Protein AF-A0A166BDX7-F1 (afdb_monomer_lite)

pLDDT: mean 78.48, std 16.08, range [31.64, 96.12]

Foldseek 3Di:
DDDDDPVPDDVVVVVVVLVVLLVVDLVSQVVVCVVPVVSCVVCLLVNQCAAAAAALVSLQVVQVVCVVDVNLVNLCSHQEYADAPNNDQPLRHCVLVLLSNLNHAHYEEALVVQVVSLVVLVPPPPPHPCQCRVVPHVVVVVVVVCVVVVNPVVPCVPPPPPPCPVSSSLCNYQEYEHNADDPDPVRCNLNNLNHAEYEYEQDLPDDPDDPRPNHNAYEHEYEPPDDPVSVLSQLLVQLVCVVVVDRYFYAYDDDPCVVVLQVVLVVVPAQHLRNLRVLVNVVSNVLCVVVVNPSVSSVVVVVVCVVVVNVSVCSSNVVPPPPPPPPD

Secondary structure (DSSP, 8-state):
-----GGGS-HHHHHHHHHHHHHH-HHHHHHHHHH-HHHHHHHHHHHHHEEEE-SHHHHHHHHHHHHTS-HHHHHTT--EEEE-TT---GGG-GGGGGGG-TT--EEEE-HHHHHHHHHHHHT-SSS-HHHHHSS--HHHHHHHHHHHTT-SS-STTTSS-------HHHHH--EEEESS---SS--GGGG-TT--EEEEE--S--------TT--EEEEEEETTS-HHHHHHHHHHHHHHHHTT--EEEEEE-STTHHHHHHHHHHTSS--HHHHHHHHHHHHHHHHHHTTT-HHHHHHHHHHHHHTT-HHHHHHH-TT-S------

Sequence (328 aa):
MDHACPSSLPIELVLYIFDIAADISRQSILSLCLIASWAYEIYLPRLLRVVDLTSDRQSRDFMARLSTERIEDRLSHVRTLWVDRSVQHAQHNPALQAHNMPRLRHLSAPYSLFTAMSLFRAVEPAVGLQVVLSGDVPELALCMRALWDGHALPRVTDTNNEYNLDMPVLNAITHIQLTCPAMGWRSPVFLCANLTHLAMPFVGVMGFNNPIRSLQMMVFVVPSYRSLPTHWDCRMRVVQARRLGRAIFSVTEVDERSKEQWLEAVSGRYPSIWERAKLQTELLEQLYEQCSGNWDAIQTLWQERSSKDDPTLSAISGRGLTPRLRRP

Structure (mmCIF, N/CA/C/O backbone):
data_AF-A0A166BDX7-F1
#
_entry.id   AF-A0A166BDX7-F1
#
loop_
_atom_site.group_PDB
_atom_site.id
_atom_site.type_symbol
_atom_site.label_atom_id
_atom_site.label_alt_id
_atom_site.label_comp_id
_atom_site.label_asym_id
_atom_site.label_entity_id
_atom_site.label_seq_id
_atom_site.pdbx_PDB_ins_code
_atom_site.Cartn_x
_atom_site.Cartn_y
_atom_site.Cartn_z
_atom_site.occupancy
_atom_site.B_iso_or_equiv
_atom_site.auth_seq_id
_atom_site.auth_comp_id
_atom_site.auth_asym_id
_atom_site.auth_atom_id
_atom_site.pdbx_PDB_model_num
ATOM 1 N N . MET A 1 1 ? -36.822 35.551 22.786 1.00 39.50 1 MET A N 1
ATOM 2 C CA . MET A 1 1 ? -35.955 34.949 21.755 1.00 39.50 1 MET A CA 1
ATOM 3 C C . MET A 1 1 ? -35.820 33.492 22.129 1.00 39.50 1 MET A C 1
ATOM 5 O O . MET A 1 1 ? -35.061 33.178 23.035 1.00 39.50 1 MET A O 1
ATOM 9 N N . ASP A 1 2 ? -36.647 32.643 21.529 1.00 44.78 2 ASP A N 1
ATOM 10 C CA . ASP A 1 2 ? -36.623 31.209 21.795 1.00 44.78 2 ASP A CA 1
ATOM 11 C C . ASP A 1 2 ? -35.347 30.626 21.192 1.00 44.78 2 ASP A C 1
ATOM 13 O O . ASP A 1 2 ? -35.128 30.676 19.980 1.00 44.78 2 ASP A O 1
ATOM 17 N N . HIS A 1 3 ? -34.459 30.132 22.051 1.00 44.56 3 HIS A N 1
ATOM 18 C CA . HIS A 1 3 ? -33.259 29.431 21.623 1.00 44.56 3 HIS A CA 1
ATOM 19 C C . HIS A 1 3 ? -33.686 28.101 21.001 1.00 44.56 3 HIS A C 1
ATOM 21 O O . HIS A 1 3 ? -34.066 27.171 2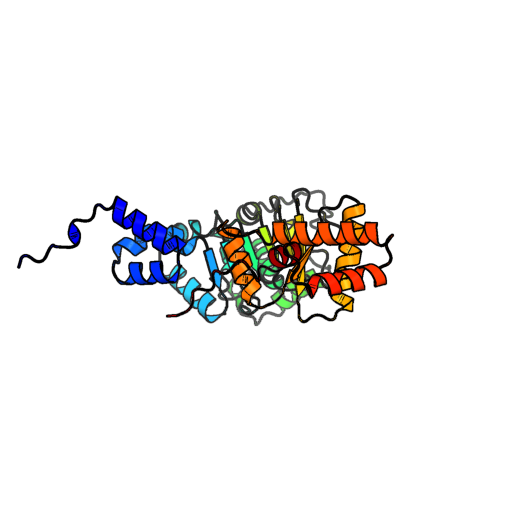1.711 1.00 44.56 3 HIS A O 1
ATOM 27 N N . ALA A 1 4 ? -33.653 28.022 19.668 1.00 49.69 4 ALA A N 1
ATOM 28 C CA . ALA A 1 4 ? -33.864 26.780 18.940 1.00 49.69 4 ALA A CA 1
ATOM 29 C C . ALA A 1 4 ? -32.900 25.719 19.487 1.00 49.69 4 ALA A C 1
ATOM 31 O O . ALA A 1 4 ? -31.681 25.869 19.394 1.00 49.69 4 ALA A O 1
ATOM 32 N N . CYS A 1 5 ? -33.446 24.673 20.111 1.00 56.81 5 CYS A N 1
ATOM 33 C CA . CYS A 1 5 ? -32.636 23.599 20.655 1.00 56.81 5 CYS A CA 1
ATOM 34 C C . CYS A 1 5 ? -32.044 22.810 19.469 1.00 56.81 5 CYS A C 1
ATOM 36 O O . CYS A 1 5 ? -32.807 22.261 18.665 1.00 56.81 5 CYS A O 1
ATOM 38 N N . PRO A 1 6 ? -30.707 22.730 19.325 1.00 56.41 6 PRO A N 1
ATOM 39 C CA . PRO A 1 6 ? -30.064 21.971 18.248 1.00 56.41 6 PRO A CA 1
ATOM 40 C C . PRO A 1 6 ? -30.317 20.451 18.332 1.00 56.41 6 PRO A C 1
ATOM 42 O O . PRO A 1 6 ? -29.874 19.708 17.464 1.00 56.41 6 PRO A O 1
ATOM 45 N N . SER A 1 7 ? -31.070 19.980 19.332 1.00 57.28 7 SER A N 1
ATOM 46 C CA . SER A 1 7 ? -31.529 18.594 19.490 1.00 57.28 7 SER A CA 1
ATOM 47 C C . SER A 1 7 ? -32.605 18.152 18.486 1.00 57.28 7 SER A C 1
ATOM 49 O O . SER A 1 7 ? -33.061 17.015 18.558 1.00 57.28 7 SER A O 1
ATOM 51 N N . SER A 1 8 ? -33.015 19.014 17.550 1.00 76.69 8 SER A N 1
ATOM 52 C CA . SER A 1 8 ? -34.040 18.697 16.543 1.00 76.69 8 SER A CA 1
ATOM 53 C C . SER A 1 8 ? -33.497 18.122 15.231 1.00 76.69 8 SER A C 1
ATOM 55 O O . SER A 1 8 ? -34.290 17.837 14.335 1.00 76.69 8 SER A O 1
ATOM 57 N N . LEU A 1 9 ? -32.177 17.934 15.085 1.00 83.31 9 LEU A N 1
ATOM 58 C CA . LEU A 1 9 ? -31.637 17.332 13.865 1.00 83.31 9 LEU A CA 1
ATOM 59 C C . LEU A 1 9 ? -31.946 15.819 13.835 1.00 83.31 9 LEU A C 1
ATOM 61 O O . LEU A 1 9 ? -31.545 15.115 14.764 1.00 83.31 9 LEU A O 1
ATOM 65 N N . PRO A 1 10 ? -32.604 15.294 12.781 1.00 89.56 10 PRO A N 1
ATOM 66 C CA . PRO A 1 10 ? -32.752 13.856 12.579 1.00 89.56 10 PRO A CA 1
ATOM 67 C C . PRO A 1 10 ? -31.396 13.149 12.615 1.00 89.56 10 PRO A C 1
ATOM 69 O O . PRO A 1 10 ? -30.412 13.656 12.062 1.00 89.56 10 PRO A O 1
ATOM 72 N N . ILE A 1 11 ? -31.339 11.976 13.252 1.00 84.75 11 ILE A N 1
ATOM 73 C CA . ILE A 1 11 ? -30.091 11.222 13.431 1.00 84.75 11 ILE A CA 1
ATOM 74 C C . ILE A 1 11 ? -29.426 10.922 12.084 1.00 84.75 11 ILE A C 1
ATOM 76 O O . ILE A 1 11 ? -28.209 11.001 11.973 1.00 84.75 11 ILE A O 1
ATOM 80 N N . GLU A 1 12 ? -30.209 10.693 11.034 1.00 89.31 12 GLU A N 1
ATOM 81 C CA . GLU A 1 12 ? -29.748 10.447 9.669 1.00 89.31 12 GLU A CA 1
ATOM 82 C C . GLU A 1 12 ? -28.944 11.628 9.113 1.00 89.31 12 GLU A C 1
ATOM 84 O O . GLU A 1 12 ? -27.906 11.422 8.486 1.00 89.31 12 GLU A O 1
ATOM 89 N N . LEU A 1 13 ? -29.375 12.867 9.383 1.00 89.94 13 LEU A N 1
ATOM 90 C CA . LEU A 1 13 ? -28.636 14.062 8.970 1.00 89.94 13 LEU A CA 1
ATOM 91 C C . LEU A 1 13 ? -27.346 14.220 9.769 1.00 89.94 13 LEU A C 1
ATOM 93 O O . LEU A 1 13 ? -26.330 14.617 9.202 1.00 89.94 13 LEU A O 1
ATOM 97 N N . VAL A 1 14 ? -27.354 13.879 11.061 1.00 85.31 14 VAL A N 1
ATOM 98 C CA . VAL A 1 14 ? -26.126 13.907 11.866 1.00 85.31 14 VAL A CA 1
ATOM 99 C C . VAL A 1 14 ? -25.128 12.872 11.349 1.00 85.31 14 VAL A C 1
ATOM 101 O O . VAL A 1 14 ? -23.952 13.192 11.180 1.00 85.31 14 VAL A O 1
ATOM 104 N N . LEU A 1 15 ? -25.594 11.663 11.019 1.00 85.06 15 LEU A N 1
ATOM 105 C CA . LEU A 1 15 ? -24.760 10.635 10.401 1.00 85.06 15 LEU A CA 1
ATOM 106 C C . LEU A 1 15 ? -24.226 11.087 9.040 1.00 85.06 15 LEU A C 1
ATOM 108 O O . LEU A 1 15 ? -23.050 10.903 8.760 1.00 85.06 15 LEU A O 1
ATOM 112 N N . TYR A 1 16 ? -25.039 11.750 8.222 1.00 89.12 16 TYR A N 1
ATOM 113 C CA . TYR A 1 16 ? -24.589 12.282 6.938 1.00 89.12 16 TYR A CA 1
ATOM 114 C C . TYR A 1 16 ? -23.522 13.381 7.087 1.00 89.12 16 TYR A C 1
ATOM 116 O O . TYR A 1 16 ? -22.504 13.356 6.397 1.00 89.12 16 TYR A O 1
ATOM 124 N N . ILE A 1 17 ? -23.705 14.323 8.021 1.00 86.44 17 ILE A N 1
ATOM 125 C CA . ILE A 1 17 ? -22.708 15.366 8.323 1.00 86.44 17 ILE A CA 1
ATOM 126 C C . ILE A 1 17 ? -21.405 14.732 8.806 1.00 86.44 17 ILE A C 1
ATOM 128 O O . ILE A 1 17 ? -20.321 15.164 8.416 1.00 86.44 17 ILE A O 1
ATOM 132 N N . PHE A 1 18 ? -21.497 13.710 9.651 1.00 84.00 18 PHE A N 1
ATOM 133 C CA . PHE A 1 18 ? -20.332 13.001 10.159 1.00 84.00 18 PHE A CA 1
ATOM 134 C C . PHE A 1 18 ? -19.651 12.154 9.085 1.00 84.00 18 PHE A C 1
ATOM 136 O O . PHE A 1 18 ? -18.427 12.084 9.087 1.00 84.00 18 PHE A O 1
ATOM 143 N N . ASP A 1 19 ? -20.392 11.588 8.135 1.00 83.94 19 ASP A N 1
ATOM 144 C CA . ASP A 1 19 ? -19.838 10.909 6.963 1.00 83.94 19 ASP A CA 1
ATOM 145 C C . ASP A 1 19 ? -19.060 11.881 6.082 1.00 83.94 19 ASP A C 1
ATOM 147 O O . ASP A 1 19 ? -17.904 11.618 5.760 1.00 83.94 19 ASP A O 1
ATOM 151 N N . ILE A 1 20 ? -19.630 13.056 5.809 1.00 86.69 20 ILE A N 1
ATOM 152 C CA . ILE A 1 20 ? -18.923 14.134 5.114 1.00 86.69 20 ILE A CA 1
ATOM 153 C C . ILE A 1 20 ? -17.687 14.570 5.908 1.00 86.69 20 ILE A C 1
ATOM 155 O O . ILE A 1 20 ? -16.613 14.730 5.336 1.00 86.69 20 ILE A O 1
ATOM 159 N N . ALA A 1 21 ? -17.800 14.760 7.224 1.00 86.31 21 ALA A N 1
ATOM 160 C CA . ALA A 1 21 ? -16.670 15.155 8.062 1.00 86.31 21 ALA A CA 1
ATOM 161 C C . ALA A 1 21 ? -15.571 14.087 8.060 1.00 86.31 21 ALA A C 1
ATOM 163 O O . ALA A 1 21 ? -14.389 14.425 7.997 1.00 86.31 21 ALA A O 1
ATOM 164 N N . ALA A 1 22 ? -15.964 12.812 8.083 1.00 81.06 22 ALA A N 1
ATOM 165 C CA . ALA A 1 22 ? -15.072 11.669 8.007 1.00 81.06 22 ALA A CA 1
ATOM 166 C C . ALA A 1 22 ? -14.333 11.586 6.693 1.00 81.06 22 ALA A C 1
ATOM 168 O O . ALA A 1 22 ? -13.136 11.293 6.659 1.00 81.06 22 ALA A O 1
ATOM 169 N N . ASP A 1 23 ? -15.053 11.912 5.637 1.00 80.00 23 ASP A N 1
ATOM 170 C CA . ASP A 1 23 ? -14.496 12.058 4.329 1.00 80.00 23 ASP A CA 1
ATOM 171 C C . ASP A 1 23 ? -13.537 13.255 4.270 1.00 80.00 23 ASP A C 1
ATOM 173 O O . ASP A 1 23 ? -12.440 13.131 3.733 1.00 80.00 23 ASP A O 1
ATOM 177 N N . ILE A 1 24 ? -13.873 14.413 4.819 1.00 82.81 24 ILE A N 1
ATOM 178 C CA . ILE A 1 24 ? -13.014 15.596 4.700 1.00 82.81 24 ILE A CA 1
ATOM 179 C C . ILE A 1 24 ? -11.717 15.428 5.499 1.00 82.81 24 ILE A C 1
ATOM 181 O O . ILE A 1 24 ? -10.636 15.702 4.977 1.00 82.81 24 ILE A O 1
ATOM 185 N N . SER A 1 25 ? -11.808 15.017 6.767 1.00 83.06 25 SER A N 1
ATOM 186 C CA . SER A 1 25 ? -10.647 14.903 7.646 1.00 83.06 25 SER A CA 1
ATOM 187 C C . SER A 1 25 ? -10.910 14.004 8.848 1.00 83.06 25 SER A C 1
ATOM 189 O O . SER A 1 25 ? -11.872 14.182 9.598 1.00 83.06 25 SER A O 1
ATOM 191 N N . ARG A 1 26 ? -9.952 13.118 9.140 1.00 82.94 26 ARG A N 1
ATOM 192 C CA . ARG A 1 26 ? -9.939 12.324 10.378 1.00 82.94 26 ARG A CA 1
ATOM 193 C C . ARG A 1 26 ? -10.023 13.209 11.625 1.00 82.94 26 ARG A C 1
ATOM 195 O O . ARG A 1 26 ? -10.673 12.831 12.596 1.00 82.94 26 ARG A O 1
ATOM 202 N N . GLN A 1 27 ? -9.402 14.390 11.590 1.00 86.31 27 GLN A N 1
ATOM 203 C CA . GLN A 1 27 ? -9.417 15.328 12.711 1.00 86.31 27 GLN A CA 1
ATOM 204 C C . GLN A 1 27 ? -10.827 15.851 12.994 1.00 86.31 27 GLN A C 1
ATOM 206 O O . GLN A 1 27 ? -11.198 15.978 14.157 1.00 86.31 27 GLN A O 1
ATOM 211 N N . SER A 1 28 ? -11.626 16.102 11.953 1.00 88.00 28 SER A N 1
ATOM 212 C CA . SER A 1 28 ? -13.005 16.564 12.108 1.00 88.00 28 SER A CA 1
ATOM 213 C C . SER A 1 28 ? -13.858 15.524 12.832 1.00 88.00 28 SER A C 1
ATOM 215 O O . SER A 1 28 ? -14.553 15.884 13.777 1.00 88.00 28 SER A O 1
ATOM 217 N N . ILE A 1 29 ? -13.744 14.235 12.483 1.00 86.69 29 ILE A N 1
ATOM 218 C CA . ILE A 1 29 ? -14.436 13.164 13.227 1.00 86.69 29 ILE A CA 1
ATOM 219 C C . ILE A 1 29 ? -13.983 13.136 14.682 1.00 86.69 29 ILE A C 1
ATOM 221 O O . ILE A 1 29 ? -14.811 13.060 15.580 1.00 86.69 29 ILE A O 1
ATOM 225 N N . LEU A 1 30 ? -12.671 13.191 14.930 1.00 86.81 30 LEU A N 1
ATOM 226 C CA . LEU A 1 30 ? -12.143 13.132 16.292 1.00 86.81 30 LEU A CA 1
ATOM 227 C C . LEU A 1 30 ? -12.680 14.290 17.137 1.00 86.81 30 LEU A C 1
ATOM 229 O O . LEU A 1 30 ? -13.132 14.063 18.256 1.00 86.81 30 LEU A O 1
ATOM 233 N N . SER A 1 31 ? -12.702 15.506 16.589 1.00 89.56 31 SER A N 1
ATOM 234 C CA . SER A 1 31 ? -13.318 16.665 17.238 1.00 89.56 31 SER A CA 1
ATOM 235 C C . SER A 1 31 ? -14.802 16.443 17.533 1.00 89.56 31 SER A C 1
ATOM 237 O O . SER A 1 31 ? -15.261 16.794 18.615 1.00 89.56 31 SER A O 1
ATOM 239 N N . LEU A 1 32 ? -15.546 15.814 16.623 1.00 86.62 32 LEU A N 1
ATOM 240 C CA . LEU A 1 32 ? -16.959 15.497 16.831 1.00 86.62 32 LEU A CA 1
ATOM 241 C C . LEU A 1 32 ? -17.170 14.436 17.923 1.00 86.62 32 LEU A C 1
ATOM 243 O O . LEU A 1 32 ? -18.034 14.611 18.780 1.00 86.62 32 LEU A O 1
ATOM 247 N N . CYS A 1 33 ? -16.340 13.391 17.965 1.00 87.56 33 CYS A N 1
ATOM 248 C CA . CYS A 1 33 ? -16.370 12.379 19.024 1.00 87.56 33 CYS A CA 1
ATOM 249 C C . CYS A 1 33 ? -16.023 12.950 20.409 1.00 87.56 33 CYS A C 1
ATOM 251 O O . CYS A 1 33 ? -16.468 12.406 21.415 1.00 87.56 33 CYS A O 1
ATOM 253 N N . LEU A 1 34 ? -15.244 14.037 20.475 1.00 87.50 34 LEU A N 1
ATOM 254 C CA . LEU A 1 34 ? -14.956 14.739 21.731 1.00 87.50 34 LEU A CA 1
ATOM 255 C C . LEU A 1 34 ? -16.146 15.570 22.231 1.00 87.50 34 LEU A C 1
ATOM 257 O O . LEU A 1 34 ? -16.280 15.766 23.435 1.00 87.50 34 LEU A O 1
ATOM 261 N N . ILE A 1 35 ? -16.999 16.058 21.326 1.00 87.19 35 ILE A N 1
ATOM 262 C CA . ILE A 1 35 ? -18.186 16.856 21.670 1.00 87.19 35 ILE A CA 1
ATOM 263 C C . ILE A 1 35 ? -19.357 15.947 22.067 1.00 87.19 35 ILE A C 1
ATOM 265 O O . ILE A 1 35 ? -20.134 16.287 22.957 1.00 87.19 35 ILE A O 1
ATOM 269 N N . ALA A 1 36 ? -19.481 14.786 21.422 1.00 86.19 36 ALA A N 1
ATOM 270 C CA . ALA A 1 36 ? -20.590 13.861 21.610 1.00 86.19 36 ALA A CA 1
ATOM 271 C C . ALA A 1 36 ? -20.085 12.428 21.831 1.00 86.19 36 ALA A C 1
ATOM 273 O O . ALA A 1 36 ? -19.705 11.740 20.886 1.00 86.19 36 ALA A O 1
ATOM 274 N N . SER A 1 37 ? -20.145 11.939 23.073 1.00 84.94 37 SER A N 1
ATOM 275 C CA . SER A 1 37 ? -19.703 10.577 23.417 1.00 84.94 37 SER A CA 1
ATOM 276 C C . SER A 1 37 ? -20.480 9.485 22.675 1.00 84.94 37 SER A C 1
ATOM 278 O O . SER A 1 37 ? -19.899 8.479 22.287 1.00 84.94 37 SER A O 1
ATOM 280 N N . TRP A 1 38 ? -21.769 9.691 22.390 1.00 87.50 38 TRP A N 1
ATOM 281 C CA . TRP A 1 38 ? -22.560 8.750 21.588 1.00 87.50 38 TRP A CA 1
ATOM 282 C C . TRP A 1 38 ? -22.062 8.647 20.136 1.00 87.50 38 TRP A C 1
ATOM 284 O O . TRP A 1 38 ? -22.172 7.590 19.517 1.00 87.50 38 TRP A O 1
ATOM 294 N N . ALA A 1 39 ? -21.478 9.722 19.592 1.00 87.50 39 ALA A N 1
ATOM 295 C CA . ALA A 1 39 ? -20.915 9.717 18.245 1.00 87.50 39 ALA A CA 1
ATOM 296 C C . ALA A 1 39 ? -19.668 8.832 18.173 1.00 87.50 39 ALA A C 1
ATOM 298 O O . ALA A 1 39 ? -19.390 8.243 17.133 1.00 87.50 39 ALA A O 1
ATOM 299 N N . TYR A 1 40 ? -18.928 8.705 19.278 1.00 87.06 40 TYR A N 1
ATOM 300 C CA . TYR A 1 40 ? -17.768 7.825 19.344 1.00 87.06 40 TYR A CA 1
ATOM 301 C C . TYR A 1 40 ? -18.142 6.376 19.022 1.00 87.06 40 TYR A C 1
ATOM 303 O O . TYR A 1 40 ? -17.536 5.800 18.128 1.00 87.06 40 TYR A O 1
ATOM 311 N N . GLU A 1 41 ? -19.175 5.820 19.657 1.00 86.44 41 GLU A N 1
ATOM 312 C CA . GLU A 1 41 ? -19.587 4.423 19.442 1.00 86.44 41 GLU A CA 1
ATOM 313 C C . GLU A 1 41 ? -19.993 4.145 17.988 1.00 86.44 41 GLU A C 1
ATOM 315 O O . GLU A 1 41 ? -19.624 3.126 17.406 1.00 86.44 41 GLU A O 1
ATOM 320 N N . ILE A 1 42 ? -20.692 5.090 17.358 1.00 86.25 42 ILE A N 1
ATOM 321 C CA . ILE A 1 42 ? -21.141 4.943 15.969 1.00 86.25 42 ILE A CA 1
ATOM 322 C C . ILE A 1 42 ? -19.963 5.011 14.986 1.00 86.25 42 ILE A C 1
ATOM 324 O O . ILE A 1 42 ? -19.938 4.287 13.988 1.00 86.25 42 ILE A O 1
ATOM 328 N N . TYR A 1 43 ? -18.978 5.873 15.253 1.00 86.88 43 TYR A N 1
ATOM 329 C CA . TYR A 1 43 ? -17.863 6.126 14.334 1.00 86.88 43 TYR A CA 1
ATOM 330 C C . TYR A 1 43 ? -16.609 5.335 14.653 1.00 86.88 43 TYR A C 1
ATOM 332 O O . TYR A 1 43 ? -15.713 5.272 13.809 1.00 86.88 43 TYR A O 1
ATOM 340 N N . LEU A 1 44 ? -16.546 4.675 15.805 1.00 88.00 44 LEU A N 1
ATOM 341 C CA . LEU A 1 44 ? -15.423 3.839 16.192 1.00 88.00 44 LEU A CA 1
ATOM 342 C C . LEU A 1 44 ? -15.047 2.820 15.101 1.00 88.00 44 LEU A C 1
ATOM 344 O O . LEU A 1 44 ? -13.863 2.762 14.756 1.00 88.00 44 LEU A O 1
ATOM 348 N N . PRO A 1 45 ? -15.993 2.103 14.452 1.00 89.50 45 PRO A N 1
ATOM 349 C CA . PRO A 1 45 ? -15.655 1.200 13.354 1.00 89.50 45 PRO A CA 1
ATOM 350 C C . PRO A 1 45 ? -14.965 1.897 12.175 1.00 89.50 45 PRO A C 1
ATOM 352 O O . PRO A 1 45 ? -14.078 1.327 11.540 1.00 89.50 45 PRO A O 1
ATOM 355 N N . ARG A 1 46 ? -15.350 3.143 11.872 1.00 86.62 46 ARG A N 1
ATOM 356 C CA . ARG A 1 46 ? -14.753 3.940 10.790 1.00 86.62 46 ARG A CA 1
ATOM 357 C C . ARG A 1 46 ? -13.391 4.502 11.195 1.00 86.62 46 ARG A C 1
ATOM 359 O O . ARG A 1 46 ? -12.457 4.442 10.401 1.00 86.62 46 ARG A O 1
ATOM 366 N N . LEU A 1 47 ? -13.255 4.977 12.432 1.00 87.25 47 LEU A N 1
ATOM 367 C CA . LEU A 1 47 ? -11.999 5.475 12.997 1.00 87.25 47 LEU A CA 1
ATOM 368 C C . LEU A 1 47 ? -10.933 4.377 13.097 1.00 87.25 47 LEU A C 1
ATOM 370 O O . LEU A 1 47 ? -9.753 4.653 12.881 1.00 87.25 47 LEU A O 1
ATOM 374 N N . LEU A 1 48 ? -11.343 3.143 13.402 1.00 91.44 48 LEU A N 1
ATOM 375 C CA . LEU A 1 48 ? -10.459 1.979 13.473 1.00 91.44 48 LEU A CA 1
ATOM 376 C C . LEU A 1 48 ? -10.239 1.298 12.123 1.00 91.44 48 LEU A C 1
ATOM 378 O O . LEU A 1 48 ? -9.320 0.494 12.013 1.00 91.44 48 LEU A O 1
ATOM 382 N N . ARG A 1 49 ? -11.009 1.633 11.078 1.00 91.38 49 ARG A N 1
ATOM 383 C CA . ARG A 1 49 ? -10.834 1.052 9.735 1.00 91.38 49 ARG A CA 1
ATOM 384 C C . ARG A 1 49 ? -9.387 1.156 9.254 1.00 91.38 49 ARG A C 1
ATOM 386 O O . ARG A 1 49 ? -8.879 0.206 8.658 1.00 91.38 49 ARG A O 1
ATOM 393 N N . VAL A 1 50 ? -8.755 2.300 9.515 1.00 91.19 50 VAL A N 1
ATOM 394 C CA . VAL A 1 50 ? -7.361 2.591 9.180 1.00 91.19 50 VAL A CA 1
ATOM 395 C C . VAL A 1 50 ? -6.618 2.971 10.458 1.00 91.19 50 VAL A C 1
ATOM 397 O O . VAL A 1 50 ? -6.815 4.058 11.011 1.00 91.19 50 VAL A O 1
ATOM 400 N N . VAL A 1 51 ? -5.755 2.077 10.927 1.00 92.88 51 VAL A N 1
ATOM 401 C CA . VAL A 1 51 ? -4.866 2.312 12.067 1.00 92.88 51 VAL A CA 1
ATOM 402 C C . VAL A 1 51 ? -3.474 2.600 11.542 1.00 92.88 51 VAL A C 1
ATOM 404 O O . VAL A 1 51 ? -2.966 1.891 10.679 1.00 92.88 51 VAL A O 1
ATOM 407 N N . ASP A 1 52 ? -2.874 3.654 12.068 1.00 92.19 52 ASP A N 1
ATOM 408 C CA . ASP A 1 52 ? -1.599 4.162 11.606 1.00 92.19 52 ASP A CA 1
ATOM 409 C C . ASP A 1 52 ? -0.730 4.548 12.800 1.00 92.19 52 ASP A C 1
ATOM 411 O O . ASP A 1 52 ? -1.138 5.336 13.655 1.00 92.19 52 ASP A O 1
ATOM 415 N N . LEU A 1 53 ? 0.441 3.921 12.874 1.00 92.88 53 LEU A N 1
ATOM 416 C CA . LEU A 1 53 ? 1.317 3.928 14.031 1.00 92.88 53 LEU A CA 1
ATOM 417 C C . LEU A 1 53 ? 2.717 4.298 13.569 1.00 92.88 53 LEU A C 1
ATOM 419 O O . LEU A 1 53 ? 3.445 3.484 13.001 1.00 92.88 53 LEU A O 1
ATOM 423 N N . THR A 1 54 ? 3.089 5.548 13.824 1.00 90.38 54 THR A N 1
ATOM 424 C CA . THR A 1 54 ? 4.362 6.137 13.396 1.00 90.38 54 THR A CA 1
ATOM 425 C C . THR A 1 54 ? 5.389 6.255 14.505 1.00 90.38 54 THR A C 1
ATOM 427 O O . THR A 1 54 ? 6.424 6.892 14.322 1.00 90.38 54 THR A O 1
ATOM 430 N N . SER A 1 55 ? 5.088 5.741 15.694 1.00 91.00 55 SER A N 1
ATOM 431 C CA . SER A 1 55 ? 6.004 5.780 16.829 1.00 91.00 55 SER A CA 1
ATOM 432 C C . SER A 1 55 ? 5.686 4.676 17.825 1.00 91.00 55 SER A C 1
ATOM 434 O O . SER A 1 55 ? 4.526 4.284 17.984 1.00 91.00 55 SER A O 1
ATOM 436 N N . ASP A 1 56 ? 6.699 4.245 18.576 1.00 88.69 56 ASP A N 1
ATOM 437 C CA . ASP A 1 56 ? 6.514 3.302 19.682 1.00 88.69 56 ASP A CA 1
ATOM 438 C C . ASP A 1 56 ? 5.544 3.839 20.744 1.00 88.69 56 ASP A C 1
ATOM 440 O O . ASP A 1 56 ? 4.831 3.071 21.385 1.00 88.69 56 ASP A O 1
ATOM 444 N N . ARG A 1 57 ? 5.471 5.166 20.932 1.00 91.50 57 ARG A N 1
ATOM 445 C CA . ARG A 1 57 ? 4.489 5.783 21.836 1.00 91.50 57 ARG A CA 1
ATOM 446 C C . ARG A 1 57 ? 3.059 5.551 21.352 1.00 91.50 57 ARG A C 1
ATOM 448 O O . ARG A 1 57 ? 2.254 5.056 22.126 1.00 91.50 57 ARG A O 1
ATOM 455 N N . GLN A 1 58 ? 2.755 5.858 20.091 1.00 91.44 58 GLN A N 1
ATOM 456 C CA . GLN A 1 58 ? 1.421 5.604 19.531 1.00 91.44 58 GLN A CA 1
ATOM 457 C C . GLN A 1 58 ? 1.075 4.116 19.555 1.00 91.44 58 GLN A C 1
ATOM 459 O O . GLN A 1 58 ? -0.049 3.760 19.888 1.00 91.44 58 GLN A O 1
ATOM 464 N N . SER A 1 59 ? 2.049 3.257 19.246 1.00 90.50 59 SER A N 1
ATOM 465 C CA . SER A 1 59 ? 1.899 1.805 19.319 1.00 90.50 59 SER A CA 1
ATOM 466 C C . SER A 1 59 ? 1.528 1.351 20.734 1.00 90.50 59 SER A C 1
ATOM 468 O O . SER A 1 59 ? 0.551 0.627 20.915 1.00 90.50 59 SER A O 1
ATOM 470 N N . ARG A 1 60 ? 2.244 1.845 21.755 1.00 89.50 60 ARG A N 1
ATOM 471 C CA . ARG A 1 60 ? 1.941 1.594 23.172 1.00 89.50 60 ARG A CA 1
ATOM 472 C C . ARG A 1 60 ? 0.578 2.117 23.588 1.00 89.50 60 ARG A C 1
ATOM 474 O O . ARG A 1 60 ? -0.176 1.370 24.195 1.00 89.50 60 ARG A O 1
ATOM 481 N N . ASP A 1 61 ? 0.258 3.363 23.257 1.00 90.12 61 ASP A N 1
ATOM 482 C CA . ASP A 1 61 ? -1.012 3.987 23.634 1.00 90.12 61 ASP A CA 1
ATOM 483 C C . ASP A 1 61 ? -2.194 3.257 22.978 1.00 90.12 61 ASP A C 1
ATOM 485 O O . ASP A 1 61 ? -3.219 3.026 23.618 1.00 90.12 61 ASP A O 1
ATOM 489 N N . PHE A 1 62 ? -2.039 2.843 21.717 1.00 89.94 62 PHE A N 1
ATOM 490 C CA . PHE A 1 62 ? -3.012 2.018 21.007 1.00 89.94 62 PHE A CA 1
ATOM 491 C C . PHE A 1 62 ? -3.190 0.664 21.699 1.00 89.94 62 PHE A C 1
ATOM 493 O O . PHE A 1 62 ? -4.312 0.294 22.034 1.00 89.94 62 PHE A O 1
ATOM 500 N N . MET A 1 63 ? -2.092 -0.034 21.996 1.00 87.50 63 MET A N 1
ATOM 501 C CA . MET A 1 63 ? -2.129 -1.323 22.688 1.00 87.50 63 MET A CA 1
ATOM 502 C C . MET A 1 63 ? -2.718 -1.230 24.099 1.00 87.50 63 MET A C 1
ATOM 504 O O . MET A 1 63 ? -3.531 -2.070 24.469 1.00 87.50 63 MET A O 1
ATOM 508 N N . ALA A 1 64 ? -2.370 -0.202 24.872 1.00 87.44 64 ALA A N 1
ATOM 509 C CA . ALA A 1 64 ? -2.905 0.010 26.213 1.00 87.44 64 ALA A CA 1
ATOM 510 C C . ALA A 1 64 ? -4.426 0.223 26.189 1.00 87.44 64 ALA A C 1
ATOM 512 O O . ALA A 1 64 ? -5.135 -0.363 27.001 1.00 87.44 64 ALA A O 1
ATOM 513 N N . ARG A 1 65 ? -4.928 1.007 25.223 1.00 84.25 65 ARG A N 1
ATOM 514 C CA . ARG A 1 65 ? -6.370 1.242 25.033 1.00 84.25 65 ARG A CA 1
ATOM 515 C C . ARG A 1 65 ? -7.126 -0.002 24.590 1.00 84.25 65 ARG A C 1
ATOM 517 O O . ARG A 1 65 ? -8.299 -0.147 24.916 1.00 84.25 65 ARG A O 1
ATOM 524 N N . LEU A 1 66 ? -6.475 -0.882 23.834 1.00 82.25 66 LEU A N 1
ATOM 525 C CA . LEU A 1 66 ? -7.055 -2.181 23.522 1.00 82.25 66 LEU A CA 1
ATOM 526 C C . LEU A 1 66 ? -7.171 -3.005 24.805 1.00 82.25 66 LEU A C 1
ATOM 528 O O . LEU A 1 66 ? -8.271 -3.427 25.137 1.00 82.25 66 LEU A O 1
ATOM 532 N N . SER A 1 67 ? -6.091 -3.140 25.578 1.00 77.44 67 SER A N 1
ATOM 533 C CA . SER A 1 67 ? -6.052 -3.964 26.796 1.00 77.44 67 SER A CA 1
ATOM 534 C C . SER A 1 67 ? -7.080 -3.601 27.873 1.00 77.44 67 SER A C 1
ATOM 536 O O . SER A 1 67 ? -7.399 -4.442 28.708 1.00 77.44 67 SER A O 1
ATOM 538 N N . THR A 1 68 ? -7.588 -2.367 27.895 1.00 77.88 68 THR A N 1
ATOM 539 C CA . THR A 1 68 ? -8.557 -1.909 28.902 1.00 77.88 68 THR A CA 1
ATOM 540 C C . THR A 1 68 ? -10.013 -2.252 28.586 1.00 77.88 68 THR A C 1
ATOM 542 O O . THR A 1 68 ? -10.865 -2.096 29.457 1.00 77.88 68 THR A O 1
ATOM 545 N N . GLU A 1 69 ? -10.334 -2.683 27.364 1.00 70.62 69 GLU A N 1
ATOM 546 C CA . GLU A 1 69 ? -11.719 -2.784 26.881 1.00 70.62 69 GLU A CA 1
ATOM 547 C C . GLU A 1 69 ? -12.013 -4.148 26.230 1.00 70.62 69 GLU A C 1
ATOM 549 O O . GLU A 1 69 ? -11.140 -5.005 26.157 1.00 70.62 69 GLU A O 1
ATOM 554 N N . ARG A 1 70 ? -13.249 -4.398 25.765 1.00 78.25 70 ARG A N 1
ATOM 555 C CA . ARG A 1 70 ? -13.578 -5.607 24.979 1.00 78.25 70 ARG A CA 1
ATOM 556 C C . ARG A 1 70 ? -12.830 -5.570 23.635 1.00 78.25 70 ARG A C 1
ATOM 558 O O . ARG A 1 70 ? -13.337 -5.051 22.642 1.00 78.25 70 ARG A O 1
ATOM 565 N N . ILE A 1 71 ? -11.593 -6.075 23.641 1.00 69.44 71 ILE A N 1
ATOM 566 C CA . ILE A 1 71 ? -10.603 -6.003 22.550 1.00 69.44 71 ILE A CA 1
ATOM 567 C C . ILE A 1 71 ? -11.159 -6.539 21.229 1.00 69.44 71 ILE A C 1
ATOM 569 O O . ILE A 1 71 ? -10.968 -5.92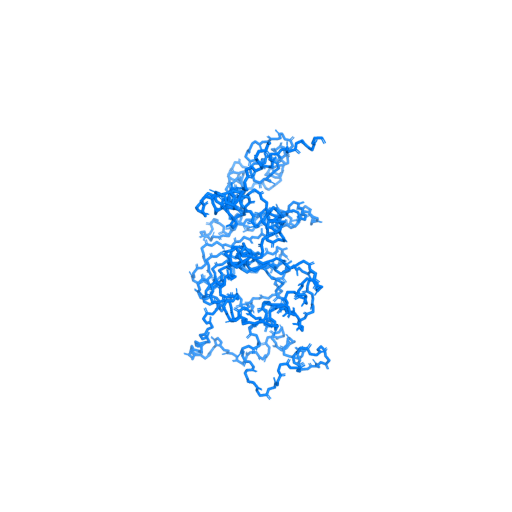1 20.179 1.00 69.44 71 ILE A O 1
ATOM 573 N N . GLU A 1 72 ? -11.817 -7.697 21.291 1.00 77.06 72 GLU A N 1
ATOM 574 C CA . GLU A 1 72 ? -12.176 -8.501 20.119 1.00 77.06 72 GLU A CA 1
ATOM 575 C C . GLU A 1 72 ? -13.131 -7.752 19.184 1.00 77.06 72 GLU A C 1
ATOM 577 O O . GLU A 1 72 ? -12.900 -7.689 17.972 1.00 77.06 72 GLU A O 1
ATOM 582 N N . ASP A 1 73 ? -14.133 -7.078 19.752 1.00 84.56 73 ASP A N 1
ATOM 583 C CA . ASP A 1 73 ? -15.122 -6.326 18.980 1.00 84.56 73 ASP A CA 1
ATOM 584 C C . ASP A 1 73 ? -14.462 -5.170 18.217 1.00 84.56 73 ASP A C 1
ATOM 586 O O . ASP A 1 73 ? -14.731 -4.953 17.033 1.00 84.56 73 ASP A O 1
ATOM 590 N N . ARG A 1 74 ? -13.523 -4.466 18.858 1.00 87.12 74 ARG A N 1
ATOM 591 C CA . ARG A 1 74 ? -12.873 -3.279 18.283 1.00 87.12 74 ARG A CA 1
ATOM 592 C C . ARG A 1 74 ? -11.850 -3.624 17.216 1.00 87.12 74 ARG A C 1
ATOM 594 O O . ARG A 1 74 ? -11.815 -2.976 16.167 1.00 87.12 74 ARG A O 1
ATOM 601 N N . LEU A 1 75 ? -11.030 -4.646 17.453 1.00 90.19 75 LEU A N 1
ATOM 602 C CA . LEU A 1 75 ? -10.023 -5.079 16.484 1.00 90.19 75 LEU A CA 1
ATOM 603 C C . LEU A 1 75 ? -10.644 -5.662 15.214 1.00 90.19 75 LEU A C 1
ATOM 605 O O . LEU A 1 75 ? -10.062 -5.537 14.135 1.00 90.19 75 LEU A O 1
ATOM 609 N N . SER A 1 76 ? -11.870 -6.185 15.303 1.00 91.50 76 SER A N 1
ATOM 610 C CA . SER A 1 76 ? -12.641 -6.625 14.137 1.00 91.50 76 SER A CA 1
ATOM 611 C C . SER A 1 76 ? -12.896 -5.510 13.109 1.00 91.50 76 SER A C 1
ATOM 613 O O . SER A 1 76 ? -13.175 -5.793 11.940 1.00 91.50 76 SER A O 1
ATOM 615 N N . HIS A 1 77 ? -12.801 -4.239 13.511 1.00 92.19 77 HIS A N 1
ATOM 616 C CA . HIS A 1 77 ? -12.995 -3.095 12.623 1.00 92.19 77 HIS A CA 1
ATOM 617 C C . HIS A 1 77 ? -11.738 -2.703 11.843 1.00 92.19 77 HIS A C 1
ATOM 619 O O . HIS A 1 77 ? -11.859 -2.028 10.817 1.00 92.19 77 HIS A O 1
ATOM 625 N N . VAL A 1 78 ? -10.553 -3.152 12.270 1.00 94.00 78 VAL A N 1
ATOM 626 C CA . VAL A 1 78 ? -9.287 -2.818 11.610 1.00 94.00 78 VAL A CA 1
ATOM 627 C C . VAL A 1 78 ? -9.192 -3.540 10.269 1.00 94.00 78 VAL A C 1
ATOM 629 O O . VAL A 1 78 ? -9.179 -4.768 10.199 1.00 94.00 78 VAL A O 1
ATOM 632 N N . ARG A 1 79 ? -9.134 -2.764 9.179 1.00 94.31 79 ARG A N 1
ATOM 633 C CA . ARG A 1 79 ? -8.957 -3.276 7.806 1.00 94.31 79 ARG A CA 1
ATOM 634 C C . ARG A 1 79 ? -7.582 -2.969 7.238 1.00 94.31 79 ARG A C 1
ATOM 636 O O . ARG A 1 79 ? -7.070 -3.741 6.426 1.00 94.31 79 ARG A O 1
ATOM 643 N N . THR A 1 80 ? -7.003 -1.861 7.677 1.00 93.25 80 THR A N 1
ATOM 644 C CA . THR A 1 80 ? -5.682 -1.399 7.274 1.00 93.25 80 THR A CA 1
ATOM 645 C C . THR A 1 80 ? -4.877 -1.088 8.517 1.00 93.25 80 THR A C 1
ATOM 647 O O . THR A 1 80 ? -5.291 -0.250 9.319 1.00 93.25 80 THR A O 1
ATOM 650 N N . LEU A 1 81 ? -3.733 -1.751 8.658 1.00 94.00 81 LEU A N 1
ATOM 651 C CA . LEU A 1 81 ? -2.769 -1.489 9.716 1.00 94.00 81 LEU A CA 1
ATOM 652 C C . LEU A 1 81 ? -1.465 -1.002 9.090 1.00 94.00 81 LEU A C 1
ATOM 654 O O . LEU A 1 81 ? -0.843 -1.712 8.299 1.00 94.00 81 LEU A O 1
ATOM 658 N N . TRP A 1 82 ? -1.062 0.208 9.456 1.00 92.94 82 TRP A N 1
ATOM 659 C CA . TRP A 1 82 ? 0.211 0.797 9.081 1.00 92.94 82 TRP A CA 1
ATOM 660 C C . TRP A 1 82 ? 1.123 0.890 10.296 1.00 92.94 82 TRP A C 1
ATOM 662 O O . TRP A 1 82 ? 0.816 1.589 11.260 1.00 92.94 82 TRP A O 1
ATOM 672 N N . VAL A 1 83 ? 2.252 0.196 10.233 1.00 91.81 83 VAL A N 1
ATOM 673 C CA . VAL A 1 83 ? 3.307 0.216 11.241 1.00 91.81 83 VAL A CA 1
ATOM 674 C C . VAL A 1 83 ? 4.560 0.777 10.588 1.00 91.81 83 VAL A C 1
ATOM 676 O O . VAL A 1 83 ? 5.150 0.165 9.694 1.00 91.81 83 VAL A O 1
ATOM 679 N N . ASP A 1 84 ? 4.956 1.970 11.018 1.00 89.19 84 ASP A N 1
ATOM 680 C CA . ASP A 1 84 ? 6.142 2.634 10.495 1.00 89.19 84 ASP A CA 1
ATOM 681 C C . ASP A 1 84 ? 7.435 1.910 10.907 1.00 89.19 84 ASP A C 1
ATOM 683 O O . ASP A 1 84 ? 7.494 1.195 11.909 1.00 89.19 84 ASP A O 1
ATOM 687 N N . ARG A 1 85 ? 8.508 2.136 10.145 1.00 85.12 85 ARG A N 1
ATOM 688 C CA . ARG A 1 85 ? 9.862 1.647 10.452 1.00 85.12 85 ARG A CA 1
ATOM 689 C C . ARG A 1 85 ? 10.411 2.148 11.790 1.00 85.12 85 ARG A C 1
ATOM 691 O O . ARG A 1 85 ? 11.320 1.528 12.336 1.00 85.12 85 ARG A O 1
ATOM 698 N N . SER A 1 86 ? 9.902 3.270 12.294 1.00 85.88 86 SER A N 1
ATOM 699 C CA . SER A 1 86 ? 10.268 3.813 13.601 1.00 85.88 86 SER A CA 1
ATOM 700 C C . SER A 1 86 ? 9.716 2.991 14.770 1.00 85.88 86 SER A C 1
ATOM 702 O O . SER A 1 86 ? 10.207 3.148 15.883 1.00 85.88 86 SER A O 1
ATOM 704 N N . VAL A 1 87 ? 8.722 2.125 14.539 1.00 86.12 87 VAL A N 1
ATOM 705 C CA . VAL A 1 87 ? 8.127 1.271 15.573 1.00 86.12 87 VAL A CA 1
ATOM 706 C C . VAL A 1 87 ? 8.978 0.012 15.727 1.00 86.12 87 VAL A C 1
ATOM 708 O O . VAL A 1 87 ? 8.751 -1.005 15.066 1.00 86.12 87 VAL A O 1
ATOM 711 N N . GLN A 1 88 ? 10.009 0.095 16.565 1.00 77.50 88 GLN A N 1
ATOM 712 C CA . GLN A 1 88 ? 11.012 -0.962 16.718 1.00 77.50 88 GLN A CA 1
ATOM 713 C C . GLN A 1 88 ? 10.694 -1.921 17.867 1.00 77.50 88 GLN A C 1
ATOM 715 O O . GLN A 1 88 ? 11.161 -3.061 17.867 1.00 77.50 88 GLN A O 1
ATOM 720 N N . HIS A 1 89 ? 9.914 -1.490 18.860 1.00 74.69 89 HIS A N 1
ATOM 721 C CA . HIS A 1 89 ? 9.716 -2.278 20.072 1.00 74.69 89 HIS A CA 1
ATOM 722 C C . HIS A 1 89 ? 8.645 -3.355 19.883 1.00 74.69 89 HIS A C 1
ATOM 724 O O . HIS A 1 89 ? 7.442 -3.089 19.907 1.00 74.69 89 HIS A O 1
ATOM 730 N N . ALA A 1 90 ? 9.099 -4.605 19.744 1.00 64.50 90 ALA A N 1
ATOM 731 C CA . ALA A 1 90 ? 8.243 -5.777 19.566 1.00 64.50 90 ALA A CA 1
ATOM 732 C C . ALA A 1 90 ? 7.207 -5.943 20.694 1.00 64.50 90 ALA A C 1
ATOM 734 O O . ALA A 1 90 ? 6.071 -6.315 20.415 1.00 64.50 90 ALA A O 1
ATOM 735 N N . GLN A 1 91 ? 7.562 -5.597 21.941 1.00 67.25 91 GLN A N 1
ATOM 736 C CA . GLN A 1 91 ? 6.703 -5.750 23.133 1.00 67.25 91 GLN A CA 1
ATOM 737 C C . GLN A 1 91 ? 5.324 -5.107 23.001 1.00 67.25 91 GLN A C 1
ATOM 739 O O . GLN A 1 91 ? 4.358 -5.571 23.602 1.00 67.25 91 GLN A O 1
ATOM 744 N N . HIS A 1 92 ? 5.224 -4.038 22.217 1.00 71.88 92 HIS A N 1
ATOM 745 C CA . HIS A 1 92 ? 4.001 -3.258 22.086 1.00 71.88 92 HIS A CA 1
ATOM 746 C C . HIS A 1 92 ? 3.578 -3.104 20.638 1.00 71.88 92 HIS A C 1
ATOM 748 O O . HIS A 1 92 ? 2.911 -2.126 20.301 1.00 71.88 92 HIS A O 1
ATOM 754 N N . ASN A 1 93 ? 3.987 -4.038 19.777 1.00 74.25 93 ASN A N 1
ATOM 755 C CA . ASN A 1 93 ? 3.703 -3.920 18.365 1.00 74.25 93 ASN A CA 1
ATOM 756 C C . ASN A 1 93 ? 2.372 -4.606 17.998 1.00 74.25 93 ASN A C 1
ATOM 758 O O . ASN A 1 93 ? 2.278 -5.835 18.045 1.00 74.25 93 ASN A O 1
ATOM 762 N N . PRO A 1 94 ? 1.339 -3.850 17.595 1.00 75.75 94 PRO A N 1
ATOM 763 C CA . PRO A 1 94 ? 0.010 -4.384 17.316 1.00 75.75 94 PRO A CA 1
ATOM 764 C C . PRO A 1 94 ? -0.038 -5.282 16.096 1.00 75.75 94 PRO A C 1
ATOM 766 O O . PRO A 1 94 ? -0.995 -6.034 15.950 1.00 75.75 94 PRO A O 1
ATOM 769 N N . ALA A 1 95 ? 0.968 -5.265 15.225 1.00 75.44 95 ALA A N 1
ATOM 770 C CA . ALA A 1 95 ? 0.984 -6.235 14.147 1.00 75.44 95 ALA A CA 1
ATOM 771 C C . ALA A 1 95 ? 1.230 -7.666 14.670 1.00 75.44 95 ALA A C 1
ATOM 773 O O . ALA A 1 95 ? 0.701 -8.609 14.097 1.00 75.44 95 ALA A O 1
ATOM 774 N N . LEU A 1 96 ? 1.849 -7.860 15.844 1.00 78.56 96 LEU A N 1
ATOM 775 C CA . LEU A 1 96 ? 1.839 -9.175 16.515 1.00 78.56 96 LEU A CA 1
ATOM 776 C C . LEU A 1 96 ? 0.421 -9.612 16.934 1.00 78.56 96 LEU A C 1
ATOM 778 O O . LEU A 1 96 ? 0.129 -10.802 17.032 1.00 78.56 96 LEU A O 1
ATOM 782 N N . GLN A 1 97 ? -0.482 -8.649 17.115 1.00 83.31 97 GLN A N 1
ATOM 783 C CA . GLN A 1 97 ? -1.904 -8.852 17.390 1.00 83.31 97 GLN A CA 1
ATOM 784 C C . GLN A 1 97 ? -2.747 -8.898 16.112 1.00 83.31 97 GLN A C 1
ATOM 786 O O . GLN A 1 97 ? -3.973 -8.920 16.199 1.00 83.31 97 GLN A O 1
ATOM 791 N N . ALA A 1 98 ? -2.132 -8.945 14.922 1.00 84.12 98 ALA A N 1
ATOM 792 C CA . ALA A 1 98 ? -2.869 -9.057 13.665 1.00 84.12 98 ALA A CA 1
ATOM 793 C C . ALA A 1 98 ? -3.825 -10.256 13.687 1.00 84.12 98 ALA A C 1
ATOM 795 O O . ALA A 1 98 ? -4.902 -10.176 13.107 1.00 84.12 98 ALA A O 1
ATOM 796 N N . HIS A 1 99 ? -3.475 -11.334 14.405 1.00 82.31 99 HIS A N 1
ATOM 797 C CA . HIS A 1 99 ? -4.327 -12.513 14.580 1.00 82.31 99 HIS A CA 1
ATOM 798 C C . HIS A 1 99 ? -5.713 -12.205 15.189 1.00 82.31 99 HIS A C 1
ATOM 800 O O . HIS A 1 99 ? -6.655 -12.951 14.943 1.00 82.31 99 HIS A O 1
ATOM 806 N N . ASN A 1 100 ? -5.850 -11.086 15.907 1.00 85.56 100 ASN A N 1
ATOM 807 C CA . ASN A 1 100 ? -7.106 -10.591 16.478 1.00 85.56 100 ASN A CA 1
ATOM 808 C C . ASN A 1 100 ? -7.832 -9.585 15.565 1.00 85.56 100 ASN A C 1
ATOM 810 O O . ASN A 1 100 ? -8.847 -9.014 15.951 1.00 85.56 100 ASN A O 1
ATOM 814 N N . MET A 1 101 ? -7.330 -9.356 14.348 1.00 91.94 101 MET A N 1
ATOM 815 C CA . MET A 1 101 ? -7.895 -8.442 13.352 1.00 91.94 101 MET A CA 1
ATOM 816 C C . MET A 1 101 ? -8.423 -9.244 12.149 1.00 91.94 101 MET A C 1
ATOM 818 O O . MET A 1 101 ? -7.826 -9.221 11.070 1.00 91.94 101 MET A O 1
ATOM 822 N N . PRO A 1 102 ? -9.558 -9.958 12.276 1.00 91.62 102 PRO A N 1
ATOM 823 C CA . PRO A 1 102 ? -10.051 -10.883 11.245 1.00 91.62 102 PRO A CA 1
ATOM 824 C C . PRO A 1 102 ? -10.402 -10.208 9.910 1.00 91.62 102 PRO A C 1
ATOM 826 O O . PRO A 1 102 ? -10.559 -10.877 8.890 1.00 91.62 102 PRO A O 1
ATOM 829 N N . ARG A 1 103 ? -10.553 -8.878 9.899 1.00 93.31 103 ARG A N 1
ATOM 830 C CA . ARG A 1 103 ? -10.841 -8.088 8.695 1.00 93.31 103 ARG A CA 1
ATOM 831 C C . ARG A 1 103 ? -9.619 -7.363 8.134 1.00 93.31 103 ARG A C 1
ATOM 833 O O . ARG A 1 103 ? -9.787 -6.581 7.196 1.00 93.31 103 ARG A O 1
ATOM 840 N N . LEU A 1 104 ? -8.420 -7.615 8.662 1.00 94.38 104 LEU A N 1
ATOM 841 C CA . LEU A 1 104 ? -7.188 -7.004 8.178 1.00 94.38 104 LEU A CA 1
ATOM 842 C C . LEU A 1 104 ? -6.910 -7.453 6.735 1.00 94.38 104 LEU A C 1
ATOM 844 O O . LEU A 1 104 ? -6.699 -8.631 6.462 1.00 94.38 104 LEU A O 1
ATOM 848 N N . ARG A 1 105 ? -6.933 -6.501 5.798 1.00 94.31 105 ARG A N 1
ATOM 849 C CA . ARG A 1 105 ? -6.694 -6.726 4.361 1.00 94.31 105 ARG A CA 1
ATOM 850 C C . ARG A 1 105 ? -5.392 -6.099 3.880 1.00 94.31 105 ARG A C 1
ATOM 852 O O . ARG A 1 105 ? -4.763 -6.654 2.980 1.00 94.31 105 ARG A O 1
ATOM 859 N N . HIS A 1 106 ? -5.016 -4.966 4.469 1.00 93.38 106 HIS A N 1
ATOM 860 C CA . HIS A 1 106 ? -3.827 -4.201 4.112 1.00 93.38 106 HIS A CA 1
ATOM 861 C C . HIS A 1 106 ? -2.901 -4.112 5.320 1.00 93.38 106 HIS A C 1
ATOM 863 O O . HIS A 1 106 ? -3.303 -3.619 6.376 1.00 93.38 106 HIS A O 1
ATOM 869 N N . LEU A 1 107 ? -1.662 -4.559 5.149 1.00 93.12 107 LEU A N 1
ATOM 870 C CA . LEU A 1 107 ? -0.637 -4.475 6.177 1.00 93.12 107 LEU A CA 1
ATOM 871 C C . LEU A 1 107 ? 0.588 -3.750 5.626 1.00 93.12 107 LEU A C 1
ATOM 873 O O . LEU A 1 107 ? 1.189 -4.197 4.653 1.00 93.12 107 LEU A O 1
ATOM 877 N N . SER A 1 108 ? 0.978 -2.659 6.275 1.00 92.50 108 SER A N 1
ATOM 878 C CA . SER A 1 108 ? 2.291 -2.044 6.094 1.00 92.50 108 SER A CA 1
ATOM 879 C C . SER A 1 108 ? 3.095 -2.263 7.364 1.00 92.50 108 SER A C 1
ATOM 881 O O . SER A 1 108 ? 2.631 -1.908 8.447 1.00 92.50 108 SER A O 1
ATOM 883 N N . ALA A 1 109 ? 4.249 -2.914 7.258 1.00 91.12 109 ALA A N 1
ATOM 884 C CA . ALA A 1 109 ? 5.074 -3.229 8.415 1.00 91.12 109 ALA A CA 1
ATOM 885 C C . ALA A 1 109 ? 6.554 -3.384 8.047 1.00 91.12 109 ALA A C 1
ATOM 887 O O . ALA A 1 109 ? 6.889 -3.724 6.905 1.00 91.12 109 ALA A O 1
ATOM 888 N N . PRO A 1 110 ? 7.465 -3.213 9.019 1.00 88.25 110 PRO A N 1
ATOM 889 C CA . PRO A 1 110 ? 8.847 -3.628 8.851 1.00 88.25 110 PRO A CA 1
ATOM 890 C C . PRO A 1 110 ? 8.920 -5.136 8.594 1.00 88.25 110 PRO A C 1
ATOM 892 O O . PRO A 1 110 ? 8.218 -5.931 9.220 1.00 88.25 110 PRO A O 1
ATOM 895 N N . TYR A 1 111 ? 9.823 -5.552 7.712 1.00 86.00 111 TYR A N 1
ATOM 896 C CA . TYR A 1 111 ? 10.072 -6.963 7.424 1.00 86.00 111 TYR A CA 1
ATOM 897 C C . TYR A 1 111 ? 10.427 -7.779 8.681 1.00 86.00 111 TYR A C 1
ATOM 899 O O . TYR A 1 111 ? 9.982 -8.920 8.829 1.00 86.00 111 TYR A O 1
ATOM 907 N N . SER A 1 112 ? 11.186 -7.190 9.614 1.00 81.81 112 SER A N 1
ATOM 908 C CA . SER A 1 112 ? 11.521 -7.814 10.903 1.00 81.81 112 SER A CA 1
ATOM 909 C C . SER A 1 112 ? 10.270 -8.178 11.693 1.00 81.81 112 SER A C 1
ATOM 911 O O . SER A 1 112 ? 10.171 -9.272 12.245 1.00 81.81 112 SER A O 1
ATOM 913 N N . LEU A 1 113 ? 9.278 -7.294 11.686 1.00 80.94 113 LEU A N 1
ATOM 914 C CA . LEU A 1 113 ? 8.015 -7.549 12.340 1.00 80.94 113 LEU A CA 1
ATOM 915 C C . LEU A 1 113 ? 7.209 -8.631 11.623 1.00 80.94 113 LEU A C 1
ATOM 917 O O . LEU A 1 113 ? 6.639 -9.503 12.272 1.00 80.94 113 LEU A O 1
ATOM 921 N N . PHE A 1 114 ? 7.181 -8.605 10.294 1.00 79.81 114 PHE A N 1
ATOM 922 C CA . PHE A 1 114 ? 6.492 -9.638 9.527 1.00 79.81 114 PHE A CA 1
ATOM 923 C C . PHE A 1 114 ? 7.063 -11.036 9.825 1.00 79.81 114 PHE A C 1
ATOM 925 O O . PHE A 1 114 ? 6.330 -12.015 9.992 1.00 79.81 114 PHE A O 1
ATOM 932 N N . THR A 1 115 ? 8.384 -11.102 9.990 1.00 79.81 115 THR A N 1
ATOM 933 C CA . THR A 1 115 ? 9.098 -12.297 10.454 1.00 79.81 115 THR A CA 1
ATOM 934 C C . THR A 1 115 ? 8.678 -12.686 11.869 1.00 79.81 115 THR A C 1
ATOM 936 O O . THR A 1 115 ? 8.315 -13.839 12.094 1.00 79.81 115 THR A O 1
ATOM 939 N N . ALA A 1 116 ? 8.628 -11.730 12.801 1.00 80.38 116 ALA A N 1
ATOM 940 C CA . ALA A 1 116 ? 8.190 -11.984 14.171 1.00 80.38 116 ALA A CA 1
ATOM 941 C C . ALA A 1 116 ? 6.753 -12.532 14.245 1.00 80.38 116 ALA A C 1
ATOM 943 O O . ALA A 1 116 ? 6.532 -13.513 14.945 1.00 80.38 116 ALA A O 1
ATOM 944 N N . MET A 1 117 ? 5.799 -11.980 13.482 1.00 78.94 117 MET A N 1
ATOM 945 C CA . MET A 1 117 ? 4.418 -12.495 13.425 1.00 78.94 117 MET A CA 1
ATOM 946 C C . MET A 1 117 ? 4.364 -13.970 13.013 1.00 78.94 117 MET A C 1
ATOM 948 O O . MET A 1 117 ? 3.581 -14.750 13.551 1.00 78.94 117 MET A O 1
ATOM 952 N N . SER A 1 118 ? 5.205 -14.344 12.050 1.00 74.44 118 SER A N 1
ATOM 953 C CA . SER A 1 118 ? 5.249 -15.702 11.509 1.00 74.44 118 SER A CA 1
ATOM 954 C C . SER A 1 118 ? 5.862 -16.678 12.510 1.00 74.44 118 SER A C 1
ATOM 956 O O . SER A 1 118 ? 5.381 -17.798 12.667 1.00 74.44 118 SER A O 1
ATOM 958 N N . LEU A 1 119 ? 6.887 -16.229 13.239 1.00 73.75 119 LEU A N 1
ATOM 959 C CA . LEU A 1 119 ? 7.536 -17.025 14.276 1.00 73.75 119 LEU A CA 1
ATOM 960 C C . LEU A 1 119 ? 6.674 -17.222 15.506 1.00 73.75 119 LEU A C 1
ATOM 962 O O . LEU A 1 119 ? 6.612 -18.322 16.039 1.00 73.75 119 LEU A O 1
ATOM 966 N N . PHE A 1 120 ? 5.985 -16.172 15.933 1.00 69.25 120 PHE A N 1
ATOM 967 C CA . PHE A 1 120 ? 5.168 -16.188 17.137 1.00 69.25 120 PHE A CA 1
ATOM 968 C C . PHE A 1 120 ? 4.126 -17.311 17.141 1.00 69.25 120 PHE A C 1
ATOM 970 O O . PHE A 1 120 ? 3.819 -17.883 18.178 1.00 69.25 120 PHE A O 1
ATOM 977 N N . ARG A 1 121 ? 3.604 -17.647 15.961 1.00 65.06 121 ARG A N 1
ATOM 978 C CA . ARG A 1 121 ? 2.634 -18.728 15.761 1.00 65.06 121 ARG A CA 1
ATOM 979 C C . ARG A 1 121 ? 3.276 -20.098 15.588 1.00 65.06 121 ARG A C 1
ATOM 981 O O . ARG A 1 121 ? 2.690 -21.084 16.014 1.00 65.06 121 ARG A O 1
ATOM 988 N N . ALA A 1 122 ? 4.461 -20.165 14.983 1.00 65.19 122 ALA A N 1
ATOM 989 C CA . ALA A 1 122 ? 5.206 -21.417 14.864 1.00 65.19 122 ALA A CA 1
ATOM 990 C C . ALA A 1 122 ? 5.705 -21.937 16.228 1.00 65.19 122 ALA A C 1
ATOM 992 O O . ALA A 1 122 ? 5.951 -23.131 16.366 1.00 65.19 122 ALA A O 1
ATOM 993 N N . VAL A 1 123 ? 5.841 -21.056 17.226 1.00 62.62 123 VAL A N 1
ATOM 994 C CA . VAL A 1 123 ? 6.383 -21.354 18.565 1.00 62.62 123 VAL A CA 1
ATOM 995 C C . VAL A 1 123 ? 5.271 -21.403 19.635 1.00 62.62 123 VAL A C 1
ATOM 997 O O . VAL A 1 123 ? 5.429 -20.895 20.735 1.00 62.62 123 VAL A O 1
ATOM 1000 N N . GLU A 1 124 ? 4.109 -21.990 19.339 1.00 59.75 124 GLU A N 1
ATOM 1001 C CA . GLU A 1 124 ? 3.000 -22.116 20.311 1.00 59.75 124 GLU A CA 1
ATOM 1002 C C . GLU A 1 124 ? 3.429 -22.709 21.691 1.00 59.75 124 GLU A C 1
ATOM 1004 O O . GLU A 1 124 ? 4.430 -23.421 21.799 1.00 59.75 124 GLU A O 1
ATOM 1009 N N . PRO A 1 125 ? 2.642 -22.491 22.767 1.00 49.59 125 PRO A N 1
ATOM 1010 C CA . PRO A 1 125 ? 2.923 -21.637 23.933 1.00 49.59 125 PRO A CA 1
ATOM 1011 C C . PRO A 1 125 ? 3.989 -22.147 24.930 1.00 49.59 125 PRO A C 1
ATOM 1013 O O . PRO A 1 125 ? 4.091 -21.611 26.034 1.00 49.59 125 PRO A O 1
ATOM 1016 N N . ALA A 1 126 ? 4.768 -23.181 24.601 1.00 48.84 126 ALA A N 1
ATOM 1017 C CA . ALA A 1 126 ? 5.689 -23.816 25.552 1.00 48.84 126 ALA A CA 1
ATOM 1018 C C . ALA A 1 126 ? 6.783 -22.863 26.077 1.00 48.84 126 ALA A C 1
ATOM 1020 O O . ALA A 1 126 ? 7.314 -23.065 27.168 1.00 48.84 126 ALA A O 1
ATOM 1021 N N . VAL A 1 127 ? 7.078 -21.797 25.331 1.00 52.62 127 VAL A N 1
ATOM 1022 C CA . VAL A 1 127 ? 7.993 -20.725 25.724 1.00 52.62 127 VAL A CA 1
ATOM 1023 C C . VAL A 1 127 ? 7.178 -19.436 25.739 1.00 52.62 127 VAL A C 1
ATOM 1025 O O . VAL A 1 127 ? 6.901 -18.855 24.694 1.00 52.62 127 VAL A O 1
ATOM 1028 N N . GLY A 1 128 ? 6.691 -19.037 26.914 1.00 51.12 128 GLY A N 1
ATOM 1029 C CA . GLY A 1 128 ? 5.751 -17.923 27.049 1.00 51.12 128 GLY A CA 1
ATOM 1030 C C . GLY A 1 128 ? 6.197 -16.652 26.311 1.00 51.12 128 GLY A C 1
ATOM 1031 O O . GLY A 1 128 ? 7.380 -16.310 26.293 1.00 51.12 128 GLY A O 1
ATOM 1032 N N . LEU A 1 129 ? 5.215 -15.923 25.757 1.00 48.66 129 LEU A N 1
ATOM 1033 C CA . LEU A 1 129 ? 5.316 -14.613 25.081 1.00 48.66 129 LEU A CA 1
ATOM 1034 C C . LEU A 1 129 ? 6.414 -13.690 25.626 1.00 48.66 129 LEU A C 1
ATOM 1036 O O . LEU A 1 129 ? 7.061 -12.956 24.884 1.00 48.66 129 LEU A O 1
ATOM 1040 N N . GLN A 1 130 ? 6.566 -13.696 26.948 1.00 52.34 130 GLN A N 1
ATOM 1041 C CA . GLN A 1 130 ? 7.454 -12.826 27.700 1.00 52.34 130 GLN A CA 1
ATOM 1042 C C . GLN A 1 130 ? 8.929 -13.006 27.321 1.00 52.34 130 GLN A C 1
ATOM 1044 O O . GLN A 1 130 ? 9.665 -12.029 27.349 1.00 52.34 130 GLN A O 1
ATOM 1049 N N . VAL A 1 131 ? 9.340 -14.210 26.910 1.00 52.00 131 VAL A N 1
ATOM 1050 C CA . VAL A 1 131 ? 10.721 -14.537 26.519 1.00 52.00 131 VAL A CA 1
ATOM 1051 C C . VAL A 1 131 ? 11.042 -13.951 25.138 1.00 52.00 131 VAL A C 1
ATOM 1053 O O . VAL A 1 131 ? 12.027 -13.251 24.957 1.00 52.00 131 VAL A O 1
ATOM 1056 N N . VAL A 1 132 ? 10.162 -14.129 24.153 1.00 49.41 132 VAL A N 1
ATOM 1057 C CA . VAL A 1 132 ? 10.322 -13.542 22.805 1.00 49.41 132 VAL A CA 1
ATOM 1058 C C . VAL A 1 132 ? 10.314 -12.009 22.866 1.00 49.41 132 VAL A C 1
ATOM 1060 O O . VAL A 1 132 ? 11.029 -11.340 22.121 1.00 49.41 132 VAL A O 1
ATOM 1063 N N . LEU A 1 133 ? 9.491 -11.446 23.752 1.00 50.25 133 LEU A N 1
ATOM 1064 C CA . LEU A 1 133 ? 9.242 -10.014 23.826 1.00 50.25 133 LEU A CA 1
ATOM 1065 C C . LEU A 1 133 ? 10.233 -9.262 24.731 1.00 50.25 133 LEU A C 1
ATOM 1067 O O . LEU A 1 133 ? 10.485 -8.093 24.456 1.00 50.25 133 LEU A O 1
ATOM 1071 N N . SER A 1 134 ? 10.844 -9.872 25.756 1.00 54.88 134 SER A N 1
ATOM 1072 C CA . SER A 1 134 ? 11.732 -9.175 26.711 1.00 54.88 134 SER A CA 1
ATOM 1073 C C . SER A 1 134 ? 12.990 -8.559 26.087 1.00 54.88 134 SER A C 1
ATOM 1075 O O . SER A 1 134 ? 13.610 -7.709 26.715 1.00 54.88 134 SER A O 1
ATOM 1077 N N . GLY A 1 135 ? 13.361 -8.934 24.858 1.00 47.50 135 GLY A N 1
ATOM 1078 C CA . GLY A 1 135 ? 14.545 -8.408 24.164 1.00 47.50 135 GLY A CA 1
ATOM 1079 C C . GLY A 1 135 ? 15.881 -8.933 24.710 1.00 47.50 135 GLY A C 1
ATOM 1080 O O . GLY A 1 135 ? 16.899 -8.784 24.044 1.00 47.50 135 GLY A O 1
ATOM 1081 N N . ASP A 1 136 ? 15.857 -9.616 25.855 1.00 45.75 136 ASP A N 1
ATOM 1082 C CA . ASP A 1 136 ? 17.023 -10.136 26.581 1.00 45.75 136 ASP A CA 1
ATOM 1083 C C . ASP A 1 136 ? 17.357 -11.592 26.247 1.00 45.75 136 ASP A C 1
ATOM 1085 O O . ASP A 1 136 ? 18.063 -12.268 26.994 1.00 45.75 136 ASP A O 1
ATOM 1089 N N . VAL A 1 137 ? 16.853 -12.116 25.129 1.00 47.25 137 VAL A N 1
ATOM 1090 C CA . VAL A 1 137 ? 16.932 -13.554 24.876 1.00 47.25 137 VAL A CA 1
ATOM 1091 C C . VAL A 1 137 ? 17.841 -13.844 23.685 1.00 47.25 137 VAL A C 1
ATOM 1093 O O . VAL A 1 137 ? 17.441 -13.639 22.531 1.00 47.25 137 VAL A O 1
ATOM 1096 N N . PRO A 1 138 ? 19.050 -14.388 23.942 1.00 55.00 138 PRO A N 1
ATOM 1097 C CA . PRO A 1 138 ? 19.899 -14.998 22.928 1.00 55.00 138 PRO A CA 1
ATOM 1098 C C . PRO A 1 138 ? 19.129 -15.959 22.021 1.00 55.00 138 PRO A C 1
ATOM 1100 O O . PRO A 1 138 ? 19.505 -16.115 20.874 1.00 55.00 138 PRO A O 1
ATOM 1103 N N . GLU A 1 139 ? 18.032 -16.560 22.488 1.00 47.62 139 GLU A N 1
ATOM 1104 C CA . GLU A 1 139 ? 17.183 -17.505 21.754 1.00 47.62 139 GLU A CA 1
ATOM 1105 C C . GLU A 1 139 ? 16.319 -16.860 20.666 1.00 47.62 139 GLU A C 1
ATOM 1107 O O . GLU A 1 139 ? 16.164 -17.473 19.617 1.00 47.62 139 GLU A O 1
ATOM 1112 N N . LEU A 1 140 ? 15.810 -15.627 20.825 1.00 48.97 140 LEU A N 1
ATOM 1113 C CA . LEU A 1 140 ? 15.160 -14.916 19.710 1.00 48.97 140 LEU A CA 1
ATOM 1114 C C . LEU A 1 140 ? 16.205 -14.532 18.667 1.00 48.97 140 LEU A C 1
ATOM 1116 O O . LEU A 1 140 ? 15.982 -14.709 17.472 1.00 48.97 140 LEU A O 1
ATOM 1120 N N . ALA A 1 141 ? 17.364 -14.048 19.122 1.00 55.12 141 ALA A N 1
ATOM 1121 C CA . ALA A 1 141 ? 18.496 -13.781 18.250 1.00 55.12 141 ALA A CA 1
ATOM 1122 C C . ALA A 1 141 ? 18.974 -15.066 17.560 1.00 55.12 141 ALA A C 1
ATOM 1124 O O . ALA A 1 141 ? 19.273 -15.011 16.378 1.00 55.12 141 ALA A O 1
ATOM 1125 N N . LEU A 1 142 ? 18.977 -16.219 18.235 1.00 54.50 142 LEU A N 1
ATOM 1126 C CA . LEU A 1 142 ? 19.315 -17.533 17.682 1.00 54.50 142 LEU A CA 1
ATOM 1127 C C . LEU A 1 142 ? 18.224 -18.065 16.756 1.00 54.50 142 LEU A C 1
ATOM 1129 O O . LEU A 1 142 ? 18.571 -18.647 15.745 1.00 54.50 142 LEU A O 1
ATOM 1133 N N . CYS A 1 143 ? 16.937 -17.846 17.027 1.00 52.72 143 CYS A N 1
ATOM 1134 C CA . CYS A 1 143 ? 15.846 -18.229 16.128 1.00 52.72 143 CYS A CA 1
ATOM 1135 C C . CYS A 1 143 ? 15.873 -17.365 14.867 1.00 52.72 143 CYS A C 1
ATOM 1137 O O . CYS A 1 143 ? 15.864 -17.885 13.757 1.00 52.72 143 CYS A O 1
ATOM 1139 N N . MET A 1 144 ? 15.997 -16.046 15.027 1.00 52.59 144 MET A N 1
ATOM 1140 C CA . MET A 1 144 ? 16.189 -15.096 13.931 1.00 52.59 144 MET A CA 1
ATOM 1141 C C . MET A 1 144 ? 17.457 -15.419 13.143 1.00 52.59 144 MET A C 1
ATOM 1143 O O . MET A 1 144 ? 17.407 -15.458 11.921 1.00 52.59 144 MET A O 1
ATOM 1147 N N . ARG A 1 145 ? 18.569 -15.725 13.819 1.00 56.28 145 ARG A N 1
ATOM 1148 C CA . ARG A 1 145 ? 19.839 -16.121 13.200 1.00 56.28 145 ARG A CA 1
ATOM 1149 C C . ARG A 1 145 ? 19.752 -17.489 12.539 1.00 56.28 145 ARG A C 1
ATOM 1151 O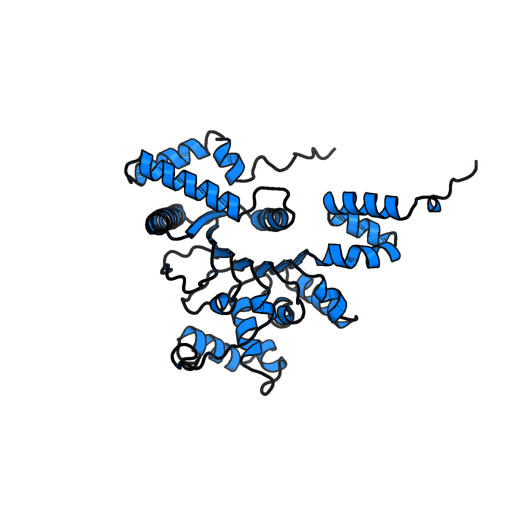 O . ARG A 1 145 ? 20.263 -17.639 11.450 1.00 56.28 145 ARG A O 1
ATOM 1158 N N . ALA A 1 146 ? 19.036 -18.457 13.093 1.00 54.38 146 ALA A N 1
ATOM 1159 C CA . ALA A 1 146 ? 18.868 -19.769 12.480 1.00 54.38 146 ALA A CA 1
ATOM 1160 C C . ALA A 1 146 ? 17.882 -19.751 11.297 1.00 54.38 146 ALA A C 1
ATOM 1162 O O . ALA A 1 146 ? 18.018 -20.548 10.368 1.00 54.38 146 ALA A O 1
ATOM 1163 N N . LEU A 1 147 ? 16.924 -18.820 11.271 1.00 53.31 147 LEU A N 1
ATOM 1164 C CA . LEU A 1 147 ? 16.126 -18.507 10.078 1.00 53.31 147 LEU A CA 1
ATOM 1165 C C . LEU A 1 147 ? 16.960 -17.801 9.013 1.00 53.31 147 LEU A C 1
ATOM 1167 O O . LEU A 1 147 ? 16.851 -18.131 7.832 1.00 53.31 147 LEU A O 1
ATOM 1171 N N . TRP A 1 148 ? 17.773 -16.836 9.443 1.00 52.59 148 TRP A N 1
ATOM 1172 C CA . TRP A 1 148 ? 18.611 -15.999 8.591 1.00 52.59 148 TRP A CA 1
ATOM 1173 C C . TRP A 1 148 ? 19.751 -16.790 7.948 1.00 52.59 148 TRP A C 1
ATOM 1175 O O . TRP A 1 148 ? 19.931 -16.736 6.735 1.00 52.59 148 TRP A O 1
ATOM 1185 N N . ASP A 1 149 ? 20.444 -17.603 8.741 1.00 49.31 149 ASP A N 1
ATOM 1186 C CA . ASP A 1 149 ? 21.504 -18.522 8.321 1.00 49.31 149 ASP A CA 1
ATOM 1187 C C . ASP A 1 149 ? 20.921 -19.757 7.608 1.00 49.31 149 ASP A C 1
ATOM 1189 O O . ASP A 1 149 ? 21.639 -20.645 7.164 1.00 49.31 149 ASP A O 1
ATOM 1193 N N . GLY A 1 150 ? 19.595 -19.829 7.468 1.00 45.66 150 GLY A N 1
ATOM 1194 C CA . GLY A 1 150 ? 18.907 -20.857 6.704 1.00 45.66 150 GLY A CA 1
ATOM 1195 C C . GLY A 1 150 ? 18.893 -22.248 7.350 1.00 45.66 150 GLY A C 1
ATOM 1196 O O . GLY A 1 150 ? 18.407 -23.190 6.713 1.00 45.66 150 GLY A O 1
ATOM 1197 N N . HIS A 1 151 ? 19.365 -22.366 8.592 1.00 42.59 151 HIS A N 1
ATOM 1198 C CA . HIS A 1 151 ? 19.662 -23.622 9.275 1.00 42.59 151 HIS A CA 1
ATOM 1199 C C . HIS A 1 151 ? 18.558 -24.173 10.204 1.00 42.59 151 HIS A C 1
ATOM 1201 O O . HIS A 1 151 ? 18.672 -25.337 10.572 1.00 42.59 151 HIS A O 1
ATOM 1207 N N . ALA A 1 152 ? 17.482 -23.445 10.556 1.00 41.09 152 ALA A N 1
ATOM 1208 C CA . ALA A 1 152 ? 16.471 -24.003 11.486 1.00 41.09 152 ALA A CA 1
ATOM 1209 C C . ALA A 1 152 ? 14.997 -23.582 11.310 1.00 41.09 152 ALA A C 1
ATOM 1211 O O . ALA A 1 152 ? 14.238 -23.596 12.273 1.00 41.09 152 ALA A O 1
ATOM 1212 N N . LEU A 1 153 ? 14.528 -23.314 10.091 1.00 43.81 153 LEU A N 1
ATOM 1213 C CA . LEU A 1 153 ? 13.203 -23.858 9.760 1.00 43.81 153 LEU A CA 1
ATOM 1214 C C . LEU A 1 153 ? 13.506 -25.251 9.218 1.00 43.81 153 LEU A C 1
ATOM 1216 O O . LEU A 1 153 ? 14.074 -25.318 8.126 1.00 43.81 153 LEU A O 1
ATOM 1220 N N . PRO A 1 154 ? 13.265 -26.340 9.970 1.00 41.88 154 PRO A N 1
ATOM 1221 C CA . PRO A 1 154 ? 13.594 -27.686 9.520 1.00 41.88 154 PRO A CA 1
ATOM 1222 C C . PRO A 1 154 ? 12.829 -27.956 8.236 1.00 41.88 154 PRO A C 1
ATOM 1224 O O . PRO A 1 154 ? 11.662 -28.288 8.333 1.00 41.88 154 PRO A O 1
ATOM 1227 N N . ARG A 1 155 ? 13.444 -27.731 7.061 1.00 42.06 155 ARG A N 1
ATOM 1228 C CA . ARG A 1 155 ? 12.926 -28.052 5.719 1.00 42.06 155 ARG A CA 1
ATOM 1229 C C . ARG A 1 155 ? 11.390 -28.151 5.666 1.00 42.06 155 ARG A C 1
ATOM 1231 O O . ARG A 1 155 ? 10.835 -29.140 5.200 1.00 42.06 155 ARG A O 1
ATOM 1238 N N . VAL A 1 156 ? 10.694 -27.110 6.138 1.00 44.41 156 VAL A N 1
ATOM 1239 C CA . VAL A 1 156 ? 9.218 -27.092 6.174 1.00 44.41 156 VAL A CA 1
ATOM 1240 C C . VAL A 1 156 ? 8.672 -27.012 4.742 1.00 44.41 156 VAL A C 1
ATOM 1242 O O . VAL A 1 156 ? 7.509 -27.275 4.490 1.00 44.41 156 VAL A O 1
ATOM 1245 N N . THR A 1 157 ? 9.543 -26.717 3.776 1.00 42.53 157 THR A N 1
ATOM 1246 C CA . THR A 1 157 ? 9.252 -26.716 2.344 1.00 42.53 157 THR A CA 1
ATOM 1247 C C . THR A 1 157 ? 9.676 -27.993 1.611 1.00 42.53 157 THR A C 1
ATOM 1249 O O . THR A 1 157 ? 9.346 -28.121 0.442 1.00 42.53 157 THR A O 1
ATOM 1252 N N . ASP A 1 158 ? 10.434 -28.901 2.240 1.00 41.09 158 ASP A N 1
ATOM 1253 C CA . ASP A 1 158 ? 11.054 -30.064 1.564 1.00 41.09 158 ASP A CA 1
ATOM 1254 C C . ASP A 1 158 ? 10.487 -31.411 2.041 1.00 41.09 158 ASP A C 1
ATOM 1256 O O . ASP A 1 158 ? 10.787 -32.458 1.468 1.00 41.09 158 ASP A O 1
ATOM 1260 N N . THR A 1 159 ? 9.644 -31.407 3.074 1.00 42.94 159 THR A N 1
ATOM 1261 C CA . THR A 1 159 ? 8.755 -32.541 3.326 1.00 42.94 159 THR A CA 1
ATOM 1262 C C . THR A 1 159 ? 7.419 -32.212 2.680 1.00 42.94 159 THR A C 1
ATOM 1264 O O . THR A 1 159 ? 6.836 -31.179 2.978 1.00 42.94 159 THR A O 1
ATOM 1267 N N . ASN A 1 160 ? 6.917 -33.090 1.811 1.00 45.28 160 ASN A N 1
ATOM 1268 C CA . ASN A 1 160 ? 5.574 -33.033 1.209 1.00 45.28 160 ASN A CA 1
ATOM 1269 C C . ASN A 1 160 ? 4.421 -33.033 2.240 1.00 45.28 160 ASN A C 1
ATOM 1271 O O . ASN A 1 160 ? 3.261 -33.193 1.872 1.00 45.28 160 ASN A O 1
ATOM 1275 N N . ASN A 1 161 ? 4.722 -32.865 3.527 1.00 41.81 161 ASN A N 1
ATOM 1276 C CA . ASN A 1 161 ? 3.745 -32.438 4.499 1.00 41.81 161 ASN A CA 1
ATOM 1277 C C . ASN A 1 161 ? 3.550 -30.941 4.300 1.00 41.81 161 ASN A C 1
ATOM 1279 O O . ASN A 1 161 ? 4.285 -30.121 4.850 1.00 41.81 161 ASN A O 1
ATOM 1283 N N . GLU A 1 162 ? 2.533 -30.608 3.508 1.00 48.25 162 GLU A N 1
ATOM 1284 C CA . GLU A 1 162 ? 1.801 -29.355 3.626 1.00 48.25 162 GLU A CA 1
ATOM 1285 C C . GLU A 1 162 ? 1.378 -29.204 5.092 1.00 48.25 162 GLU A C 1
ATOM 1287 O O . GLU A 1 162 ? 0.266 -29.551 5.491 1.00 48.25 162 GLU A O 1
ATOM 1292 N N . TYR A 1 163 ? 2.275 -28.693 5.936 1.00 47.72 163 TYR A N 1
ATOM 1293 C CA . TYR A 1 163 ? 1.863 -28.008 7.139 1.00 47.72 163 TYR A CA 1
ATOM 1294 C C . TYR A 1 163 ? 1.127 -26.777 6.628 1.00 47.72 163 TYR A C 1
ATOM 1296 O O . TYR A 1 163 ? 1.710 -25.709 6.440 1.00 47.72 163 TYR A O 1
ATOM 1304 N N . ASN A 1 164 ? -0.161 -26.973 6.340 1.00 53.00 164 ASN A N 1
ATOM 1305 C CA . ASN A 1 164 ? -1.162 -25.932 6.322 1.00 53.00 164 ASN A CA 1
ATOM 1306 C C . ASN A 1 164 ? -1.128 -25.331 7.723 1.00 53.00 164 ASN A C 1
ATOM 1308 O O . ASN A 1 164 ? -1.912 -25.688 8.600 1.00 53.00 164 ASN A O 1
ATOM 1312 N N . LEU A 1 165 ? -0.153 -24.449 7.946 1.00 64.75 165 LEU A N 1
ATOM 1313 C CA . LEU A 1 165 ? -0.205 -23.433 8.973 1.00 64.75 165 LEU A CA 1
ATOM 1314 C C . LEU A 1 165 ? -1.365 -22.545 8.548 1.00 64.75 165 LEU A C 1
ATOM 1316 O O . LEU A 1 165 ? -1.167 -21.497 7.933 1.00 64.75 165 LEU A O 1
ATOM 1320 N N . ASP A 1 166 ? -2.585 -23.038 8.776 1.00 68.19 166 ASP A N 1
ATOM 1321 C CA . ASP A 1 166 ? -3.782 -22.263 8.560 1.00 68.19 166 ASP A CA 1
ATOM 1322 C C . ASP A 1 166 ? -3.674 -21.102 9.532 1.00 68.19 166 ASP A C 1
ATOM 1324 O O . ASP A 1 166 ? -3.762 -21.230 10.754 1.00 68.19 166 ASP A O 1
ATOM 1328 N N . MET A 1 167 ? -3.330 -19.967 8.951 1.00 76.00 167 MET A N 1
ATOM 1329 C CA . MET A 1 167 ? -3.163 -18.702 9.618 1.00 76.00 167 MET A CA 1
ATOM 1330 C C . MET A 1 167 ? -4.284 -17.837 9.059 1.00 76.00 167 MET A C 1
ATOM 1332 O O . MET A 1 167 ? -4.028 -17.062 8.132 1.00 76.00 167 MET A O 1
ATOM 1336 N N . PRO A 1 168 ? -5.527 -17.950 9.581 1.00 80.88 168 PRO A N 1
ATOM 1337 C CA . PRO A 1 168 ? -6.699 -17.312 8.983 1.00 80.88 168 PRO A CA 1
ATOM 1338 C C . PRO A 1 168 ? -6.496 -15.817 8.738 1.00 80.88 168 PRO A C 1
ATOM 1340 O O . PRO A 1 168 ? -6.964 -15.264 7.747 1.00 80.88 168 PRO A O 1
ATOM 1343 N N . VAL A 1 169 ? -5.726 -15.166 9.610 1.00 80.44 169 VAL A N 1
ATOM 1344 C CA . VAL A 1 169 ? -5.367 -13.756 9.468 1.00 80.44 169 VAL A CA 1
ATOM 1345 C C . VAL A 1 169 ? -4.375 -13.496 8.343 1.00 80.44 169 VAL A C 1
ATOM 1347 O O . VAL A 1 169 ? -4.596 -12.564 7.577 1.00 80.44 169 VAL A O 1
ATOM 1350 N N . LEU A 1 170 ? -3.313 -14.291 8.190 1.00 84.69 170 LEU A N 1
ATOM 1351 C CA . LEU A 1 170 ? -2.404 -14.119 7.049 1.00 84.69 170 LEU A CA 1
ATOM 1352 C C . LEU A 1 170 ? -3.124 -14.404 5.728 1.00 84.69 170 LEU A C 1
ATOM 1354 O O . LEU A 1 170 ? -2.854 -13.738 4.731 1.00 84.69 170 LEU A O 1
ATOM 1358 N N . ASN A 1 171 ? -4.097 -15.317 5.752 1.00 88.19 171 ASN A N 1
ATOM 1359 C CA . ASN A 1 171 ? -5.000 -15.588 4.641 1.00 88.19 171 ASN A CA 1
ATOM 1360 C C . ASN A 1 171 ? -5.994 -14.439 4.394 1.00 88.19 171 ASN A C 1
ATOM 1362 O O . ASN A 1 171 ? -6.488 -14.289 3.281 1.00 88.19 171 ASN A O 1
ATOM 1366 N N . ALA A 1 172 ? -6.298 -13.590 5.375 1.00 90.44 172 ALA A N 1
ATOM 1367 C CA . ALA A 1 172 ? -7.139 -12.415 5.150 1.00 90.44 172 ALA A CA 1
ATOM 1368 C C . ALA A 1 172 ? -6.384 -11.284 4.428 1.00 90.44 172 ALA A C 1
ATOM 1370 O O . ALA A 1 172 ? -7.010 -10.506 3.692 1.00 90.44 172 ALA A O 1
ATOM 1371 N N . ILE A 1 173 ? -5.060 -11.211 4.599 1.00 93.00 173 ILE A N 1
ATOM 1372 C CA . ILE A 1 173 ? -4.211 -10.162 4.032 1.00 93.00 173 ILE A CA 1
ATOM 1373 C C . ILE A 1 173 ? -4.091 -10.342 2.516 1.00 93.00 173 ILE A C 1
ATOM 1375 O O . ILE A 1 173 ? -3.656 -11.373 2.011 1.00 93.00 173 ILE A O 1
ATOM 1379 N N . THR A 1 174 ? -4.450 -9.288 1.787 1.00 93.81 174 THR A N 1
ATOM 1380 C CA . THR A 1 174 ? -4.409 -9.246 0.316 1.00 93.81 174 THR A CA 1
ATOM 1381 C C . THR A 1 174 ? -3.348 -8.288 -0.210 1.00 93.81 174 THR A C 1
ATOM 1383 O O . THR A 1 174 ? -2.913 -8.444 -1.352 1.00 93.81 174 THR A O 1
ATOM 1386 N N . HIS A 1 175 ? -2.919 -7.329 0.616 1.00 93.44 175 HIS A N 1
ATOM 1387 C CA . HIS A 1 175 ? -1.940 -6.304 0.274 1.00 93.44 175 HIS A CA 1
ATOM 1388 C C . HIS A 1 175 ? -0.901 -6.180 1.387 1.00 93.44 175 HIS A C 1
ATOM 1390 O O . HIS A 1 175 ? -1.257 -5.933 2.543 1.00 93.44 175 HIS A O 1
ATOM 1396 N N . ILE A 1 176 ? 0.376 -6.301 1.029 1.00 92.56 176 ILE A N 1
ATOM 1397 C CA . ILE A 1 176 ? 1.498 -6.083 1.945 1.00 92.56 176 ILE A CA 1
ATOM 1398 C C . ILE A 1 176 ? 2.390 -4.977 1.402 1.00 92.56 176 ILE A C 1
ATOM 1400 O O . ILE A 1 176 ? 2.767 -4.992 0.232 1.00 92.56 176 ILE A O 1
ATOM 1404 N N . GLN A 1 177 ? 2.781 -4.062 2.281 1.00 92.00 177 GLN A N 1
ATOM 1405 C CA . GLN A 1 177 ? 3.899 -3.161 2.065 1.00 92.00 177 GLN A CA 1
ATOM 1406 C C . GLN A 1 177 ? 4.981 -3.425 3.108 1.00 92.00 177 GLN A C 1
ATOM 1408 O O . GLN A 1 177 ? 4.753 -3.347 4.314 1.00 92.00 177 GLN A O 1
ATOM 1413 N N . LEU A 1 178 ? 6.188 -3.706 2.635 1.00 91.12 178 LEU A N 1
ATOM 1414 C CA . LEU A 1 178 ? 7.363 -3.785 3.485 1.00 91.12 178 LEU A CA 1
ATOM 1415 C C . LEU A 1 178 ? 7.994 -2.396 3.580 1.00 91.12 178 LEU A C 1
ATOM 1417 O O . LEU A 1 178 ? 8.308 -1.780 2.563 1.00 91.12 178 LEU A O 1
ATOM 1421 N N . THR A 1 179 ? 8.184 -1.891 4.797 1.00 86.38 179 THR A N 1
ATOM 1422 C CA . THR A 1 179 ? 8.789 -0.561 5.025 1.00 86.38 179 THR A CA 1
ATOM 1423 C C . THR A 1 179 ? 10.313 -0.609 5.130 1.00 86.38 179 THR A C 1
ATOM 1425 O O . THR A 1 179 ? 10.985 0.422 5.087 1.00 86.38 179 THR A O 1
ATOM 1428 N N . CYS A 1 180 ? 10.886 -1.809 5.227 1.00 82.81 180 CYS A N 1
ATOM 1429 C CA . CYS A 1 180 ? 12.322 -2.033 5.173 1.00 82.81 180 CYS A CA 1
ATOM 1430 C C . CYS A 1 180 ? 12.661 -3.184 4.213 1.00 82.81 180 CYS A C 1
ATOM 1432 O O . CYS A 1 180 ? 11.799 -4.017 3.914 1.00 82.81 180 CYS A O 1
ATOM 1434 N N . PRO A 1 181 ? 13.895 -3.221 3.681 1.00 77.56 181 PRO A N 1
ATOM 1435 C CA . PRO A 1 181 ? 14.316 -4.288 2.790 1.00 77.56 181 PRO A CA 1
ATOM 1436 C C . PRO A 1 181 ? 14.151 -5.675 3.406 1.00 77.56 181 PRO A C 1
ATOM 1438 O O . PRO A 1 181 ? 14.664 -5.938 4.494 1.00 77.56 181 PRO A O 1
ATOM 1441 N N . ALA A 1 182 ? 13.513 -6.586 2.673 1.00 67.81 182 ALA A N 1
ATOM 1442 C CA . ALA A 1 182 ? 13.646 -8.008 2.950 1.00 67.81 182 ALA A CA 1
ATOM 1443 C C . ALA A 1 182 ? 15.029 -8.458 2.467 1.00 67.81 182 ALA A C 1
ATOM 1445 O O . ALA A 1 182 ? 15.362 -8.304 1.294 1.00 67.81 182 ALA A O 1
ATOM 1446 N N . MET A 1 183 ? 15.844 -9.001 3.366 1.00 57.47 183 MET A N 1
ATOM 1447 C CA . MET A 1 183 ? 17.212 -9.435 3.050 1.00 57.47 183 MET A CA 1
ATOM 1448 C C . MET A 1 183 ? 17.292 -10.919 2.654 1.00 57.47 183 MET A C 1
ATOM 1450 O O . MET A 1 183 ? 18.369 -11.503 2.673 1.00 57.47 183 MET A O 1
ATOM 1454 N N . GLY A 1 184 ? 16.177 -11.556 2.273 1.00 66.12 184 GLY A N 1
ATOM 1455 C CA . GLY A 1 184 ? 16.197 -12.978 1.940 1.00 66.12 184 GLY A CA 1
ATOM 1456 C C . GLY A 1 184 ? 15.017 -13.477 1.113 1.00 66.12 184 GLY A C 1
ATOM 1457 O O . GLY A 1 184 ? 13.905 -12.960 1.174 1.00 66.12 184 GLY A O 1
ATOM 1458 N N . TRP A 1 185 ? 15.280 -14.556 0.376 1.00 59.88 185 TRP A N 1
ATOM 1459 C CA . TRP A 1 185 ? 14.322 -15.351 -0.401 1.00 59.88 185 TRP A CA 1
ATOM 1460 C C . TRP A 1 185 ? 13.389 -16.202 0.472 1.00 59.88 185 TRP A C 1
ATOM 1462 O O . TRP A 1 185 ? 12.501 -16.858 -0.054 1.00 59.88 185 TRP A O 1
ATOM 1472 N N . ARG A 1 186 ? 13.566 -16.186 1.800 1.00 69.12 186 ARG A N 1
ATOM 1473 C CA . ARG A 1 186 ? 12.697 -16.844 2.791 1.00 69.12 186 ARG A CA 1
ATOM 1474 C C . ARG A 1 186 ? 11.762 -15.845 3.470 1.00 69.12 186 ARG A C 1
ATOM 1476 O O . ARG A 1 186 ? 11.564 -15.878 4.680 1.00 69.12 186 ARG A O 1
ATOM 1483 N N . SER A 1 187 ? 11.236 -14.917 2.680 1.00 76.44 187 SER A N 1
ATOM 1484 C CA . SER A 1 187 ? 10.258 -13.950 3.154 1.00 76.44 187 SER A CA 1
ATOM 1485 C C . SER A 1 187 ? 9.029 -14.676 3.701 1.00 76.44 187 SER A C 1
ATOM 1487 O O . SER A 1 187 ? 8.421 -15.451 2.971 1.00 76.44 187 SER A O 1
ATOM 1489 N N . PRO A 1 188 ? 8.580 -14.421 4.937 1.00 77.25 188 PRO A N 1
ATOM 1490 C CA . PRO A 1 188 ? 7.376 -15.072 5.443 1.00 77.25 188 PRO A CA 1
ATOM 1491 C C . PRO A 1 188 ? 6.127 -14.664 4.653 1.00 77.25 188 PRO A C 1
ATOM 1493 O O . PRO A 1 188 ? 5.064 -15.240 4.829 1.00 77.25 188 PRO A O 1
ATOM 1496 N N . VAL A 1 189 ? 6.238 -13.666 3.771 1.00 82.50 189 VAL A N 1
ATOM 1497 C CA . VAL A 1 189 ? 5.178 -13.196 2.872 1.00 82.50 189 VAL A CA 1
ATOM 1498 C C . VAL A 1 189 ? 4.584 -14.342 2.037 1.00 82.50 189 VAL A C 1
ATOM 1500 O O . VAL A 1 189 ? 3.414 -14.280 1.673 1.00 82.50 189 VAL A O 1
ATOM 1503 N N . PHE A 1 190 ? 5.339 -15.423 1.803 1.00 81.88 190 PHE A N 1
ATOM 1504 C CA . PHE A 1 190 ? 4.840 -16.643 1.154 1.00 81.88 190 PHE A CA 1
ATOM 1505 C C . PHE A 1 190 ? 3.745 -17.375 1.947 1.00 81.88 190 PHE A C 1
ATOM 1507 O O . PHE A 1 190 ? 3.028 -18.183 1.367 1.00 81.88 190 PHE A O 1
ATOM 1514 N N . LEU A 1 191 ? 3.590 -17.082 3.242 1.00 83.25 191 LEU A N 1
ATOM 1515 C CA . LEU A 1 191 ? 2.538 -17.632 4.101 1.00 83.25 191 LEU A CA 1
ATOM 1516 C C . LEU A 1 191 ? 1.172 -16.958 3.878 1.00 83.25 191 LEU A C 1
ATOM 1518 O O . LEU A 1 191 ? 0.159 -17.454 4.361 1.00 83.25 191 LEU A O 1
ATOM 1522 N N . CYS A 1 192 ? 1.115 -15.831 3.163 1.00 88.38 192 CYS A N 1
ATOM 1523 C CA . CYS A 1 192 ? -0.142 -15.164 2.831 1.00 88.38 192 CYS A CA 1
ATO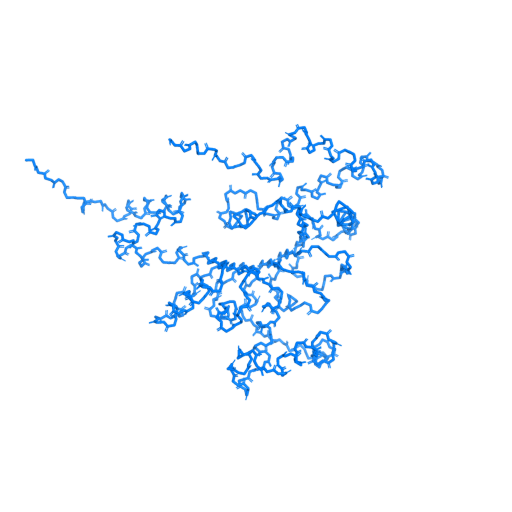M 1524 C C . CYS A 1 192 ? -0.736 -15.754 1.546 1.00 88.38 192 CYS A C 1
ATOM 1526 O O . CYS A 1 192 ? -0.479 -15.252 0.450 1.00 88.38 192 CYS A O 1
ATOM 1528 N N . ALA A 1 193 ? -1.559 -16.799 1.674 1.00 89.12 193 ALA A N 1
ATOM 1529 C CA . ALA A 1 193 ? -2.108 -17.533 0.527 1.00 89.12 193 ALA A CA 1
ATOM 1530 C C . ALA A 1 193 ? -2.982 -16.680 -0.413 1.00 89.12 193 ALA A C 1
ATOM 1532 O O . ALA A 1 193 ? -3.099 -16.989 -1.596 1.00 89.12 193 ALA A O 1
ATOM 1533 N N . ASN A 1 194 ? -3.575 -15.598 0.102 1.00 92.69 194 ASN A N 1
ATOM 1534 C CA . ASN A 1 194 ? -4.418 -14.671 -0.661 1.00 92.69 194 ASN A CA 1
ATOM 1535 C C . ASN A 1 194 ? -3.712 -13.347 -0.983 1.00 92.69 194 ASN A C 1
ATOM 1537 O O . ASN A 1 194 ? -4.367 -12.360 -1.332 1.00 92.69 194 ASN A O 1
ATOM 1541 N N . LEU A 1 195 ? -2.382 -13.292 -0.864 1.00 93.19 195 LEU A N 1
ATOM 1542 C CA . LEU A 1 195 ? -1.641 -12.086 -1.195 1.00 93.19 195 LEU A CA 1
ATOM 1543 C C . LEU A 1 195 ? -1.728 -11.813 -2.695 1.00 93.19 195 LEU A C 1
ATOM 1545 O O . LEU A 1 195 ? -1.221 -12.585 -3.507 1.00 93.19 195 LEU A O 1
ATOM 1549 N N . THR A 1 196 ? -2.337 -10.690 -3.054 1.00 94.38 196 THR A N 1
ATOM 1550 C CA . THR A 1 196 ? -2.492 -10.254 -4.450 1.00 94.38 196 THR A CA 1
ATOM 1551 C C . THR A 1 196 ? -1.503 -9.153 -4.809 1.00 94.38 196 THR A C 1
ATOM 1553 O O . THR A 1 196 ? -1.027 -9.113 -5.941 1.00 94.38 196 THR A O 1
ATOM 1556 N N . HIS A 1 197 ? -1.138 -8.306 -3.844 1.00 93.75 197 HIS A N 1
ATOM 1557 C CA . HIS A 1 197 ? -0.270 -7.156 -4.060 1.00 93.75 197 HIS A CA 1
ATOM 1558 C C . HIS A 1 197 ? 0.841 -7.101 -3.010 1.00 93.75 197 HIS A C 1
ATOM 1560 O O . HIS A 1 197 ? 0.579 -7.130 -1.805 1.00 93.75 197 HIS A O 1
ATOM 1566 N N . LEU A 1 198 ? 2.083 -6.977 -3.467 1.00 93.06 198 LEU A N 1
ATOM 1567 C CA . LEU A 1 198 ? 3.257 -6.834 -2.612 1.00 93.06 198 LEU A CA 1
ATOM 1568 C C . LEU A 1 198 ? 4.050 -5.602 -3.032 1.00 93.06 198 LEU A C 1
ATOM 1570 O O . LEU A 1 198 ? 4.481 -5.516 -4.175 1.00 93.06 198 LEU A O 1
ATOM 1574 N N . ALA A 1 199 ? 4.301 -4.685 -2.107 1.00 92.50 199 ALA A N 1
ATOM 1575 C CA . ALA A 1 199 ? 5.242 -3.593 -2.294 1.00 92.50 199 ALA A CA 1
ATOM 1576 C C . ALA A 1 199 ? 6.428 -3.739 -1.352 1.00 92.50 199 ALA A C 1
ATOM 1578 O O . ALA A 1 199 ? 6.264 -4.067 -0.176 1.00 92.50 199 ALA A O 1
ATOM 1579 N N . MET A 1 200 ? 7.631 -3.490 -1.856 1.00 91.56 200 MET A N 1
ATOM 1580 C CA . MET A 1 200 ? 8.836 -3.597 -1.043 1.00 91.56 200 MET A CA 1
ATOM 1581 C C . MET A 1 200 ? 9.955 -2.671 -1.520 1.00 91.56 200 MET A C 1
ATOM 1583 O O . MET A 1 200 ? 10.012 -2.348 -2.709 1.00 91.56 200 MET A O 1
ATOM 1587 N N . PRO A 1 201 ? 10.888 -2.276 -0.636 1.00 90.38 201 PRO A N 1
ATOM 1588 C CA . PRO A 1 201 ? 11.991 -1.413 -1.017 1.00 90.38 201 PRO A CA 1
ATOM 1589 C C . PRO A 1 201 ? 12.968 -2.157 -1.929 1.00 90.38 201 PRO A C 1
ATOM 1591 O O . PRO A 1 201 ? 13.342 -3.301 -1.657 1.00 90.38 201 PRO A O 1
ATOM 1594 N N . PHE A 1 202 ? 13.419 -1.501 -2.996 1.00 89.56 202 PHE A N 1
ATOM 1595 C CA . PHE A 1 202 ? 14.430 -2.064 -3.889 1.00 89.56 202 PHE A CA 1
ATOM 1596 C C . PHE A 1 202 ? 15.832 -2.042 -3.255 1.00 89.56 202 PHE A C 1
ATOM 1598 O O . PHE A 1 202 ? 16.262 -1.014 -2.727 1.00 89.56 202 PHE A O 1
ATOM 1605 N N . VAL A 1 203 ? 16.570 -3.157 -3.351 1.00 83.69 203 VAL A N 1
ATOM 1606 C CA . VAL A 1 203 ? 17.946 -3.292 -2.816 1.00 83.69 203 VAL A CA 1
ATOM 1607 C C . VAL A 1 203 ? 18.965 -3.907 -3.779 1.00 83.69 203 VAL A C 1
ATOM 1609 O O . VAL A 1 203 ? 20.004 -4.386 -3.343 1.00 83.69 203 VAL A O 1
ATOM 1612 N N . GLY A 1 204 ? 18.704 -3.909 -5.088 1.00 79.19 204 GLY A N 1
ATOM 1613 C CA . GLY A 1 204 ? 19.716 -4.239 -6.107 1.00 79.19 204 GLY A CA 1
ATOM 1614 C C . GLY A 1 204 ? 20.166 -5.706 -6.205 1.00 79.19 204 GLY A C 1
ATOM 1615 O O . GLY A 1 204 ? 20.697 -6.097 -7.235 1.00 79.19 204 GLY A O 1
ATOM 1616 N N . VAL A 1 205 ? 19.950 -6.565 -5.203 1.00 67.12 205 VAL A N 1
ATOM 1617 C CA . VAL A 1 205 ? 20.464 -7.961 -5.212 1.00 67.12 205 VAL A CA 1
ATOM 1618 C C . VAL A 1 205 ? 19.346 -9.016 -5.191 1.00 67.12 205 VAL A C 1
ATOM 1620 O O . VAL A 1 205 ? 19.602 -10.209 -5.086 1.00 67.12 205 VAL A O 1
ATOM 1623 N N . MET A 1 206 ? 18.078 -8.620 -5.324 1.00 64.81 206 MET A N 1
ATOM 1624 C CA . MET A 1 206 ? 16.982 -9.593 -5.257 1.00 64.81 206 MET A CA 1
ATOM 1625 C C . MET A 1 206 ? 16.830 -10.388 -6.559 1.00 64.81 206 MET A C 1
ATOM 1627 O O . MET A 1 206 ? 16.697 -9.811 -7.640 1.00 64.81 206 MET A O 1
ATOM 1631 N N . GLY A 1 207 ? 16.801 -11.718 -6.441 1.00 66.12 207 GLY A N 1
ATOM 1632 C CA . GLY A 1 207 ? 16.318 -12.606 -7.496 1.00 66.12 207 GLY A CA 1
ATOM 1633 C C . GLY A 1 207 ? 14.791 -12.542 -7.597 1.00 66.12 207 GLY A C 1
ATOM 1634 O O . GLY A 1 207 ? 14.095 -12.592 -6.587 1.00 66.12 207 GLY A O 1
ATOM 1635 N N . PHE A 1 208 ? 14.259 -12.443 -8.816 1.00 65.62 208 PHE A N 1
ATOM 1636 C CA . PHE A 1 208 ? 12.822 -12.281 -9.092 1.00 65.62 208 PHE A CA 1
ATOM 1637 C C . PHE A 1 208 ? 12.054 -13.608 -9.149 1.00 65.62 208 PHE A C 1
ATOM 1639 O O . PHE A 1 208 ? 11.275 -13.840 -10.078 1.00 65.62 208 PHE A O 1
ATOM 1646 N N . ASN A 1 209 ? 12.289 -14.504 -8.197 1.00 68.12 209 ASN A N 1
ATOM 1647 C CA . ASN A 1 209 ? 11.506 -15.730 -8.111 1.00 68.12 209 ASN A CA 1
ATOM 1648 C C . ASN A 1 209 ? 10.313 -15.457 -7.196 1.00 68.12 209 ASN A C 1
ATOM 1650 O O . ASN A 1 209 ? 10.481 -15.329 -5.988 1.00 68.12 209 ASN A O 1
ATOM 1654 N N . ASN A 1 210 ? 9.123 -15.336 -7.789 1.00 63.34 210 ASN A N 1
ATOM 1655 C CA . ASN A 1 210 ? 7.864 -15.191 -7.062 1.00 63.34 210 ASN A CA 1
ATOM 1656 C C . ASN A 1 210 ? 7.178 -16.559 -6.957 1.00 63.34 210 ASN A C 1
ATOM 1658 O O . ASN A 1 210 ? 6.495 -16.958 -7.897 1.00 63.34 210 ASN A O 1
ATOM 1662 N N . PRO A 1 211 ? 7.328 -17.291 -5.842 1.00 67.81 211 PRO A N 1
ATOM 1663 C CA . PRO A 1 211 ? 6.594 -18.537 -5.625 1.00 67.81 211 PRO A CA 1
ATOM 1664 C C . PRO A 1 211 ? 5.117 -18.316 -5.236 1.00 67.81 211 PRO A C 1
ATOM 1666 O O . PRO A 1 211 ? 4.368 -19.284 -5.133 1.00 67.81 211 PRO A O 1
ATOM 1669 N N . ILE A 1 212 ? 4.668 -17.070 -5.025 1.00 79.12 212 ILE A N 1
ATOM 1670 C CA . ILE A 1 212 ? 3.282 -16.766 -4.631 1.00 79.12 212 ILE A CA 1
ATOM 1671 C C . ILE A 1 212 ? 2.367 -16.859 -5.851 1.00 79.12 212 ILE A C 1
ATOM 1673 O O . ILE A 1 212 ? 2.356 -15.966 -6.696 1.00 79.12 212 ILE A O 1
ATOM 1677 N N . ARG A 1 213 ? 1.562 -17.924 -5.916 1.00 83.94 213 ARG A N 1
ATOM 1678 C CA . ARG A 1 213 ? 0.625 -18.170 -7.027 1.00 83.94 213 ARG A CA 1
ATOM 1679 C C . ARG A 1 213 ? -0.464 -17.102 -7.151 1.00 83.94 213 ARG A C 1
ATOM 1681 O O . ARG A 1 213 ? -0.885 -16.799 -8.260 1.00 83.94 213 ARG A O 1
ATOM 1688 N N . SER A 1 214 ? -0.916 -16.541 -6.031 1.00 89.38 214 SER A N 1
ATOM 1689 C CA . SER A 1 214 ? -1.969 -15.518 -5.987 1.00 89.38 214 SER A CA 1
ATOM 1690 C C . SER A 1 214 ? -1.482 -14.111 -6.344 1.00 89.38 214 SER A C 1
ATOM 1692 O O . SER A 1 214 ? -2.305 -13.204 -6.477 1.00 89.38 214 SER A O 1
ATOM 1694 N N . LEU A 1 215 ? -0.166 -13.899 -6.462 1.00 92.62 215 LEU A N 1
ATOM 1695 C CA . LEU A 1 215 ? 0.407 -12.566 -6.596 1.00 92.62 215 LEU A CA 1
ATOM 1696 C C . LEU A 1 215 ? 0.125 -11.999 -7.989 1.00 92.62 215 LEU A C 1
ATOM 1698 O O . LEU A 1 215 ? 0.672 -12.453 -8.992 1.00 92.62 215 LEU A O 1
ATOM 1702 N N . GLN A 1 216 ? -0.714 -10.971 -8.027 1.00 94.00 216 GLN A N 1
ATOM 1703 C CA . GLN A 1 216 ? -1.106 -10.255 -9.237 1.00 94.00 216 GLN A CA 1
ATOM 1704 C C . GLN A 1 216 ? -0.178 -9.082 -9.531 1.00 94.00 216 GLN A C 1
ATOM 1706 O O . GLN A 1 216 ? -0.032 -8.697 -10.686 1.00 94.00 216 GLN A O 1
ATOM 1711 N N . MET A 1 217 ? 0.435 -8.497 -8.500 1.00 93.75 217 MET A N 1
ATOM 1712 C CA . MET A 1 217 ? 1.290 -7.329 -8.649 1.00 93.75 217 MET A CA 1
ATOM 1713 C C . MET A 1 217 ? 2.396 -7.299 -7.594 1.00 93.75 217 MET A C 1
ATOM 1715 O O . MET A 1 217 ? 2.146 -7.393 -6.393 1.00 93.75 217 MET A O 1
ATOM 1719 N N . MET A 1 218 ? 3.627 -7.090 -8.049 1.00 93.38 218 MET A N 1
ATOM 1720 C CA . MET A 1 218 ? 4.777 -6.800 -7.201 1.00 93.38 218 MET A CA 1
ATOM 1721 C C . MET A 1 218 ? 5.319 -5.415 -7.544 1.00 93.38 218 MET A C 1
ATOM 1723 O O . MET A 1 218 ? 5.637 -5.157 -8.699 1.00 93.38 218 MET A O 1
ATOM 1727 N N . VAL A 1 219 ? 5.448 -4.529 -6.562 1.00 93.50 219 VAL A N 1
ATOM 1728 C CA . VAL A 1 219 ? 5.949 -3.163 -6.741 1.00 93.50 219 VAL A CA 1
ATOM 1729 C C . VAL A 1 219 ? 7.267 -2.988 -6.002 1.00 93.50 219 VAL A C 1
ATOM 1731 O O . VAL A 1 219 ? 7.342 -3.116 -4.780 1.00 93.50 219 VAL A O 1
ATOM 1734 N N . PHE A 1 220 ? 8.306 -2.618 -6.741 1.00 93.25 220 PHE A N 1
ATOM 1735 C CA . PHE A 1 220 ? 9.534 -2.105 -6.158 1.00 93.25 220 PHE A CA 1
ATOM 1736 C C . PHE A 1 220 ? 9.406 -0.619 -5.871 1.00 93.25 220 PHE A C 1
ATOM 1738 O O . PHE A 1 220 ? 9.263 0.209 -6.772 1.00 93.25 220 PHE A O 1
ATOM 1745 N N . VAL A 1 221 ? 9.494 -0.298 -4.591 1.00 91.56 221 VAL A N 1
ATOM 1746 C CA . VAL A 1 221 ? 9.516 1.064 -4.086 1.00 91.56 221 VAL A CA 1
ATOM 1747 C C . VAL A 1 221 ? 10.972 1.515 -4.058 1.00 91.56 221 VAL A C 1
ATOM 1749 O O . VAL A 1 221 ? 11.804 0.922 -3.367 1.00 91.56 221 VAL A O 1
ATOM 1752 N N . VAL A 1 222 ? 11.309 2.527 -4.854 1.00 90.25 222 VAL A N 1
ATOM 1753 C CA . VAL A 1 222 ? 12.661 3.098 -4.884 1.00 90.25 222 VAL A CA 1
ATOM 1754 C C . VAL A 1 222 ? 12.643 4.430 -4.138 1.00 90.25 222 VAL A C 1
ATOM 1756 O O . VAL A 1 222 ? 12.064 5.385 -4.663 1.00 90.25 222 VAL A O 1
ATOM 1759 N N . PRO A 1 223 ? 13.256 4.522 -2.943 1.00 85.62 223 PRO A N 1
ATOM 1760 C CA . PRO A 1 223 ? 13.262 5.762 -2.176 1.00 85.62 223 PRO A CA 1
ATOM 1761 C C . PRO A 1 223 ? 14.024 6.874 -2.901 1.00 85.62 223 PRO A C 1
ATOM 1763 O O . PRO A 1 223 ? 15.130 6.632 -3.378 1.00 85.62 223 PRO A O 1
ATOM 1766 N N . SER A 1 224 ? 13.484 8.094 -2.927 1.00 81.69 224 SER A N 1
ATOM 1767 C CA . SER A 1 224 ? 14.061 9.253 -3.634 1.00 81.69 224 SER A CA 1
ATOM 1768 C C . SER A 1 224 ? 15.469 9.647 -3.199 1.00 81.69 224 SER A C 1
ATOM 1770 O O . SER A 1 224 ? 16.210 10.228 -3.986 1.00 81.69 224 SER A O 1
ATOM 1772 N N . TYR A 1 225 ? 15.853 9.330 -1.963 1.00 77.81 225 TYR A N 1
ATOM 1773 C CA . TYR A 1 225 ? 17.187 9.617 -1.435 1.00 77.81 225 TYR A CA 1
ATOM 1774 C C . TYR A 1 225 ? 18.263 8.636 -1.930 1.00 77.81 225 TYR A C 1
ATOM 1776 O O . TYR A 1 225 ? 19.438 8.784 -1.588 1.00 77.81 225 TYR A O 1
ATOM 1784 N N . ARG A 1 226 ? 17.892 7.592 -2.683 1.00 77.00 226 ARG A N 1
ATOM 1785 C CA . ARG A 1 226 ? 18.860 6.655 -3.262 1.00 77.00 226 ARG A CA 1
ATOM 1786 C C . ARG A 1 226 ? 19.580 7.289 -4.452 1.00 77.00 226 ARG A C 1
ATOM 1788 O O . ARG A 1 226 ? 19.090 8.196 -5.114 1.00 77.00 226 ARG A O 1
ATOM 1795 N N . SER A 1 227 ? 20.777 6.779 -4.734 1.00 82.19 227 SER A N 1
ATOM 1796 C CA . SER A 1 227 ? 21.585 7.248 -5.858 1.00 82.19 227 SER A CA 1
ATOM 1797 C C . SER A 1 227 ? 20.910 6.930 -7.199 1.00 82.19 227 SER A C 1
ATOM 1799 O O . SER A 1 227 ? 20.294 5.872 -7.352 1.00 82.19 227 SER A O 1
ATOM 1801 N N . LEU A 1 228 ? 21.078 7.807 -8.197 1.00 79.25 228 LEU A N 1
ATOM 1802 C CA . LEU A 1 228 ? 20.566 7.602 -9.563 1.00 79.25 228 LEU A CA 1
ATOM 1803 C C . LEU A 1 228 ? 20.892 6.212 -10.154 1.00 79.25 228 LEU A C 1
ATOM 1805 O O . LEU A 1 228 ? 19.985 5.612 -10.732 1.00 79.25 228 LEU A O 1
ATOM 1809 N N . PRO A 1 229 ? 22.101 5.637 -9.967 1.00 84.44 229 PRO A N 1
ATOM 1810 C CA . PRO A 1 229 ? 22.391 4.274 -10.416 1.00 84.44 229 PRO A CA 1
ATOM 1811 C C . PRO A 1 229 ? 21.438 3.219 -9.843 1.00 84.44 229 PRO A C 1
ATOM 1813 O O . PRO A 1 229 ? 21.032 2.306 -10.553 1.00 84.44 229 PRO A O 1
ATOM 1816 N N . THR A 1 230 ? 21.019 3.366 -8.581 1.00 82.25 230 THR A N 1
ATOM 1817 C CA . THR A 1 230 ? 20.076 2.436 -7.935 1.00 82.25 230 THR A CA 1
ATOM 1818 C C . THR A 1 230 ? 18.685 2.529 -8.562 1.00 82.25 230 THR A C 1
ATOM 1820 O O . THR A 1 230 ? 18.019 1.512 -8.760 1.00 82.25 230 THR A O 1
ATOM 1823 N N . HIS A 1 231 ? 18.239 3.745 -8.897 1.00 85.12 231 HIS A N 1
ATOM 1824 C CA . HIS A 1 231 ? 16.967 3.944 -9.596 1.00 85.12 231 HIS A CA 1
ATOM 1825 C C . HIS A 1 231 ? 16.989 3.287 -10.972 1.00 85.12 231 HIS A C 1
ATOM 1827 O O . HIS A 1 231 ? 16.024 2.617 -11.339 1.00 85.12 231 HIS A O 1
ATOM 1833 N N . TRP A 1 232 ? 18.084 3.451 -11.715 1.00 88.00 232 TRP A N 1
ATOM 1834 C CA . TRP A 1 232 ? 18.207 2.857 -13.039 1.00 88.00 232 TRP A CA 1
ATOM 1835 C C . TRP A 1 232 ? 18.307 1.343 -12.997 1.00 88.00 232 TRP A C 1
ATOM 1837 O O . TRP A 1 232 ? 17.545 0.702 -13.709 1.00 88.00 232 TRP A O 1
ATOM 1847 N N . ASP A 1 233 ? 19.123 0.762 -12.117 1.00 89.56 233 ASP A N 1
ATOM 1848 C CA . ASP A 1 233 ? 19.176 -0.696 -11.949 1.00 89.56 233 ASP A CA 1
ATOM 1849 C C . ASP A 1 233 ? 17.784 -1.287 -11.663 1.00 89.56 233 ASP A C 1
ATOM 1851 O O . ASP A 1 233 ? 17.373 -2.253 -12.306 1.00 89.56 233 ASP A O 1
ATOM 1855 N N . CYS A 1 234 ? 16.997 -0.648 -10.788 1.00 91.06 234 CYS A N 1
ATOM 1856 C CA . CYS A 1 234 ? 15.613 -1.057 -10.543 1.00 91.06 234 CYS A CA 1
ATOM 1857 C C . CYS A 1 234 ? 14.761 -1.021 -11.818 1.00 91.06 234 CYS A C 1
ATOM 1859 O O . CYS A 1 234 ? 14.149 -2.023 -12.188 1.00 91.06 234 CYS A O 1
ATOM 1861 N N . ARG A 1 235 ? 14.741 0.122 -12.514 1.00 92.56 235 ARG A N 1
ATOM 1862 C CA . ARG A 1 235 ? 13.933 0.318 -13.729 1.00 92.56 235 ARG A CA 1
ATOM 1863 C C . ARG A 1 235 ? 14.309 -0.674 -14.825 1.00 92.56 235 ARG A C 1
ATOM 1865 O O . ARG A 1 235 ? 13.420 -1.271 -15.425 1.00 92.56 235 ARG A O 1
ATOM 1872 N N . MET A 1 236 ? 15.606 -0.895 -15.037 1.00 90.88 236 MET A N 1
ATOM 1873 C CA . MET A 1 236 ? 16.114 -1.857 -16.014 1.00 90.88 236 MET A CA 1
ATOM 1874 C C . MET A 1 236 ? 15.594 -3.260 -15.739 1.00 90.88 236 MET A C 1
ATOM 1876 O O . MET A 1 236 ? 15.031 -3.909 -16.622 1.00 90.88 236 MET A O 1
ATOM 1880 N N . ARG A 1 237 ? 15.730 -3.713 -14.494 1.00 91.69 237 ARG A N 1
ATOM 1881 C CA . ARG A 1 237 ? 15.287 -5.047 -14.095 1.00 91.69 237 ARG A CA 1
ATOM 1882 C C . ARG A 1 237 ? 13.778 -5.216 -14.155 1.00 91.69 237 ARG A C 1
ATOM 1884 O O . ARG A 1 237 ? 13.304 -6.287 -14.522 1.00 91.69 237 ARG A O 1
ATOM 1891 N N . VAL A 1 238 ? 13.030 -4.173 -13.809 1.00 93.00 238 VAL A N 1
ATOM 1892 C CA . VAL A 1 238 ? 11.568 -4.165 -13.909 1.00 93.00 238 VAL A CA 1
ATOM 1893 C C . VAL A 1 238 ? 11.143 -4.325 -15.363 1.00 93.00 238 VAL A C 1
ATOM 1895 O O . VAL A 1 238 ? 10.392 -5.248 -15.657 1.00 93.00 238 VAL A O 1
ATOM 1898 N N . VAL A 1 239 ? 11.688 -3.526 -16.287 1.00 94.50 239 VAL A N 1
ATOM 1899 C CA . VAL A 1 239 ? 11.389 -3.645 -17.726 1.00 94.50 239 VAL A CA 1
ATOM 1900 C C . VAL A 1 239 ? 11.752 -5.038 -18.253 1.00 94.50 239 VAL A C 1
ATOM 1902 O O . VAL A 1 239 ? 10.949 -5.672 -18.935 1.00 94.50 239 VAL A O 1
ATOM 1905 N N . GLN A 1 240 ? 12.919 -5.576 -17.889 1.00 92.25 240 GLN A N 1
ATOM 1906 C CA . GLN A 1 240 ? 13.305 -6.941 -18.269 1.00 92.25 240 GLN A CA 1
ATOM 1907 C C . GLN A 1 240 ? 12.322 -7.993 -17.735 1.00 92.25 240 GLN A C 1
ATOM 1909 O O . GLN A 1 240 ? 11.889 -8.873 -18.477 1.00 92.25 240 GLN A O 1
ATOM 1914 N N . ALA A 1 241 ? 11.935 -7.899 -16.463 1.00 91.75 241 ALA A N 1
ATOM 1915 C CA . ALA A 1 241 ? 10.987 -8.822 -15.855 1.00 91.75 241 ALA A CA 1
ATOM 1916 C C . ALA A 1 241 ? 9.600 -8.748 -16.512 1.00 91.75 241 ALA A C 1
ATOM 1918 O O . ALA A 1 241 ? 8.983 -9.786 -16.757 1.00 91.75 241 ALA A O 1
ATOM 1919 N N . ARG A 1 242 ? 9.128 -7.541 -16.836 1.00 94.31 242 ARG A N 1
ATOM 1920 C CA . ARG A 1 242 ? 7.864 -7.316 -17.542 1.00 94.31 242 ARG A CA 1
ATOM 1921 C C . ARG A 1 242 ? 7.844 -7.953 -18.927 1.00 94.31 242 ARG A C 1
ATOM 1923 O O . ARG A 1 242 ? 6.865 -8.608 -19.274 1.00 94.31 242 ARG A O 1
ATOM 1930 N N . ARG A 1 243 ? 8.944 -7.854 -19.681 1.00 92.81 243 ARG A N 1
ATOM 1931 C CA . ARG A 1 243 ? 9.094 -8.513 -20.993 1.00 92.81 243 ARG A CA 1
ATOM 1932 C C . ARG A 1 243 ? 9.064 -10.040 -20.908 1.00 92.81 243 ARG A C 1
ATOM 1934 O O . ARG A 1 243 ? 8.670 -10.693 -21.866 1.00 92.81 243 ARG A O 1
ATOM 1941 N N . LEU A 1 244 ? 9.416 -10.607 -19.754 1.00 93.06 244 LEU A N 1
ATOM 1942 C CA . LEU A 1 244 ? 9.247 -12.033 -19.447 1.00 93.06 244 LEU A CA 1
ATOM 1943 C C . LEU A 1 244 ? 7.825 -12.381 -18.958 1.00 93.06 244 LEU A C 1
ATOM 1945 O O . LEU A 1 244 ? 7.615 -13.456 -18.400 1.00 93.06 244 LEU A O 1
ATOM 1949 N N . GLY A 1 245 ? 6.857 -11.472 -19.107 1.00 92.00 245 GLY A N 1
ATOM 1950 C CA . GLY A 1 245 ? 5.466 -11.662 -18.693 1.00 92.00 245 GLY A CA 1
ATOM 1951 C C . GLY A 1 245 ? 5.231 -11.562 -17.183 1.00 92.00 245 GLY A C 1
ATOM 1952 O O . GLY A 1 245 ? 4.152 -11.912 -16.710 1.00 92.00 245 GLY A O 1
ATOM 1953 N N . ARG A 1 246 ? 6.213 -11.101 -16.394 1.00 90.94 246 ARG A N 1
ATOM 1954 C CA . ARG A 1 246 ? 6.068 -11.003 -14.932 1.00 90.94 246 ARG A CA 1
ATOM 1955 C C . ARG A 1 246 ? 5.305 -9.739 -14.548 1.00 90.94 246 ARG A C 1
ATOM 1957 O O . ARG A 1 246 ? 5.500 -8.673 -15.126 1.00 90.94 246 ARG A O 1
ATOM 1964 N N . ALA A 1 247 ? 4.471 -9.823 -13.518 1.00 93.31 247 ALA A N 1
ATOM 1965 C CA . ALA A 1 247 ? 3.722 -8.684 -12.988 1.00 93.31 247 ALA A CA 1
ATOM 1966 C C . ALA A 1 247 ? 4.541 -7.870 -11.966 1.00 93.31 247 ALA A C 1
ATOM 1968 O O . ALA A 1 247 ? 4.145 -7.700 -10.814 1.00 93.31 247 ALA A O 1
ATOM 1969 N N . ILE A 1 248 ? 5.725 -7.416 -12.386 1.00 93.81 248 ILE A N 1
ATOM 1970 C CA . ILE A 1 248 ? 6.672 -6.655 -11.563 1.00 93.81 248 ILE A CA 1
ATOM 1971 C C . ILE A 1 248 ? 6.702 -5.207 -12.045 1.00 93.81 248 ILE A C 1
ATOM 1973 O O . ILE A 1 248 ? 6.916 -4.961 -13.221 1.00 93.81 248 ILE A O 1
ATOM 1977 N N . PHE A 1 249 ? 6.541 -4.257 -11.135 1.00 95.19 249 PHE A N 1
ATOM 1978 C CA . PHE A 1 249 ? 6.421 -2.830 -11.408 1.00 95.19 249 PHE A CA 1
ATOM 1979 C C . PHE A 1 249 ? 7.383 -2.045 -10.517 1.00 95.19 249 PHE A C 1
ATOM 1981 O O . PHE A 1 249 ? 7.901 -2.568 -9.528 1.00 95.19 249 PHE A O 1
ATOM 1988 N N . SER A 1 250 ? 7.609 -0.772 -10.833 1.00 94.50 250 SER A N 1
ATOM 1989 C CA . SER A 1 250 ? 8.326 0.138 -9.935 1.00 94.50 250 SER A CA 1
ATOM 1990 C C . SER A 1 250 ? 7.603 1.451 -9.749 1.00 94.50 250 SER A C 1
ATOM 1992 O O . SER A 1 250 ? 6.947 1.958 -10.655 1.00 94.50 250 SER A O 1
ATOM 1994 N N . VAL A 1 251 ? 7.796 2.023 -8.568 1.00 92.75 251 VAL A N 1
ATOM 1995 C CA . VAL A 1 251 ? 7.408 3.390 -8.257 1.00 92.75 251 VAL A CA 1
ATOM 1996 C C . VAL A 1 251 ? 8.565 4.088 -7.562 1.00 92.75 251 VAL A C 1
ATOM 1998 O O . VAL A 1 251 ? 9.267 3.507 -6.729 1.00 92.75 251 VAL A O 1
ATOM 2001 N N . THR A 1 252 ? 8.808 5.336 -7.945 1.00 89.31 252 THR A N 1
ATOM 2002 C CA . THR A 1 252 ? 9.764 6.180 -7.233 1.00 89.31 252 THR A CA 1
ATOM 2003 C C . THR A 1 252 ? 9.031 6.895 -6.110 1.00 89.31 252 THR A C 1
ATOM 2005 O O . THR A 1 252 ? 8.102 7.657 -6.354 1.00 89.31 252 THR A O 1
ATOM 2008 N N . GLU A 1 253 ? 9.437 6.620 -4.878 1.00 79.94 253 GLU A N 1
ATOM 2009 C CA . GLU A 1 253 ? 8.819 7.182 -3.686 1.00 79.94 253 GLU A CA 1
ATOM 2010 C C . GLU A 1 253 ? 9.485 8.520 -3.377 1.00 79.94 253 GLU A C 1
ATOM 2012 O O . GLU A 1 253 ? 10.692 8.573 -3.144 1.00 79.94 253 GLU A O 1
ATOM 2017 N N . VAL A 1 254 ? 8.728 9.613 -3.486 1.00 59.19 254 VAL A N 1
ATOM 2018 C CA . VAL A 1 254 ? 9.312 10.956 -3.589 1.00 59.19 254 VAL A CA 1
ATOM 2019 C C . VAL A 1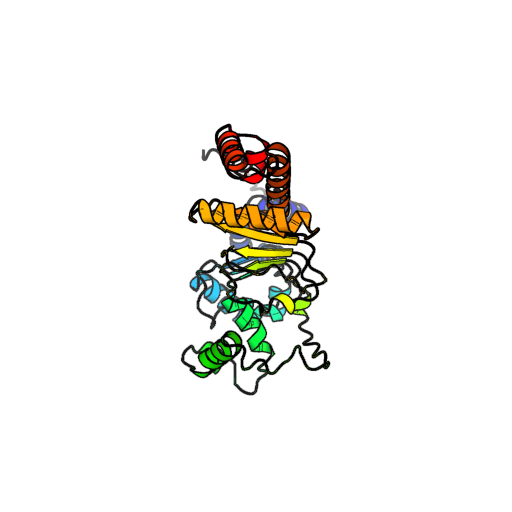 254 ? 9.593 11.580 -2.215 1.00 59.19 254 VAL A C 1
ATOM 2021 O O . VAL A 1 254 ? 10.524 12.380 -2.125 1.00 59.19 254 VAL A O 1
ATOM 2024 N N . ASP A 1 255 ? 8.892 11.198 -1.140 1.00 66.88 255 ASP A N 1
ATOM 2025 C CA . ASP A 1 255 ? 9.011 11.857 0.175 1.00 66.88 255 ASP A CA 1
ATOM 2026 C C . ASP A 1 255 ? 8.396 11.072 1.365 1.00 66.88 255 ASP A C 1
ATOM 2028 O O . ASP A 1 255 ? 7.917 9.948 1.228 1.00 66.88 255 ASP A O 1
ATOM 2032 N N . GLU A 1 256 ? 8.377 11.684 2.556 1.00 61.16 256 GLU A N 1
ATOM 2033 C CA . GLU A 1 256 ? 7.661 11.191 3.749 1.00 61.16 256 GLU A CA 1
ATOM 2034 C C . GLU A 1 256 ? 6.124 11.171 3.586 1.00 61.16 256 GLU A C 1
ATOM 2036 O O . GLU A 1 256 ? 5.440 10.442 4.307 1.00 61.16 256 GLU A O 1
ATOM 2041 N N . ARG A 1 257 ? 5.561 11.914 2.618 1.00 68.44 257 ARG A N 1
ATOM 2042 C CA . ARG A 1 257 ? 4.113 11.930 2.320 1.00 68.44 257 ARG A CA 1
ATOM 2043 C C . ARG A 1 257 ? 3.655 10.689 1.582 1.00 68.44 257 ARG A C 1
ATOM 2045 O O . ARG A 1 257 ? 2.459 10.476 1.413 1.00 68.44 257 ARG A O 1
ATOM 2052 N N . SER A 1 258 ? 4.579 9.842 1.160 1.00 71.81 258 SER A N 1
ATOM 2053 C CA . SER A 1 258 ? 4.256 8.585 0.500 1.00 71.81 258 SER A CA 1
ATOM 2054 C C . SER A 1 258 ? 3.281 7.759 1.326 1.00 71.81 258 SER A C 1
ATOM 2056 O O . SER A 1 258 ? 2.322 7.225 0.780 1.00 71.81 258 SER A O 1
ATOM 2058 N N . LYS A 1 259 ? 3.420 7.774 2.654 1.00 80.50 259 LYS A N 1
ATOM 2059 C CA . LYS A 1 259 ? 2.430 7.208 3.567 1.00 80.50 259 LYS A CA 1
ATOM 2060 C C . LYS A 1 259 ? 1.020 7.777 3.361 1.00 80.50 259 LYS A C 1
ATOM 2062 O O . LYS A 1 259 ? 0.075 7.004 3.266 1.00 80.50 259 LYS A O 1
ATOM 2067 N N . GLU A 1 260 ? 0.854 9.098 3.310 1.00 79.81 260 GLU A N 1
ATOM 2068 C CA . GLU A 1 260 ? -0.457 9.721 3.068 1.00 79.81 260 GLU A CA 1
ATOM 2069 C C . GLU A 1 260 ? -1.029 9.240 1.737 1.00 79.81 260 GLU A C 1
ATOM 2071 O O . GLU A 1 260 ? -2.173 8.806 1.696 1.00 79.81 260 GLU A O 1
ATOM 2076 N N . GLN A 1 261 ? -0.202 9.174 0.693 1.00 78.50 261 GLN A N 1
ATOM 2077 C CA . GLN A 1 261 ? -0.614 8.671 -0.618 1.00 78.50 261 GLN A CA 1
ATOM 2078 C C . GLN A 1 261 ? -1.010 7.183 -0.587 1.00 78.50 261 GLN A C 1
ATOM 2080 O O . GLN A 1 261 ? -1.904 6.747 -1.313 1.00 78.50 261 GLN A O 1
ATOM 2085 N N . TRP A 1 262 ? -0.349 6.378 0.246 1.00 80.25 262 TRP A N 1
ATOM 2086 C CA . TRP A 1 262 ? -0.713 4.984 0.489 1.00 80.25 262 TRP A CA 1
ATOM 2087 C C . TRP A 1 262 ? -2.055 4.863 1.222 1.00 80.25 262 TRP A C 1
ATOM 2089 O O . TRP A 1 262 ? -2.896 4.047 0.846 1.00 80.25 262 TRP A O 1
ATOM 2099 N N . LEU A 1 263 ? -2.282 5.680 2.251 1.00 77.69 263 LEU A N 1
ATOM 2100 C CA . LEU A 1 263 ? -3.545 5.706 2.994 1.00 77.69 263 LEU A CA 1
ATOM 2101 C C . LEU A 1 263 ? -4.696 6.257 2.140 1.00 77.69 263 LEU A C 1
ATOM 2103 O O . LEU A 1 263 ? -5.824 5.773 2.220 1.00 77.69 263 LEU A O 1
ATOM 2107 N N . GLU A 1 264 ? -4.405 7.219 1.275 1.00 76.31 264 GLU A N 1
ATOM 2108 C CA . GLU A 1 264 ? -5.318 7.756 0.273 1.00 76.31 264 GLU A CA 1
ATOM 2109 C C . GLU A 1 264 ? -5.701 6.720 -0.791 1.00 76.31 264 GLU A C 1
ATOM 2111 O O . GLU A 1 264 ? -6.858 6.648 -1.200 1.00 76.31 264 GLU A O 1
ATOM 2116 N N . ALA A 1 265 ? -4.771 5.853 -1.199 1.00 72.06 265 ALA A N 1
ATOM 2117 C CA . ALA A 1 265 ? -5.090 4.739 -2.089 1.00 72.06 265 ALA A CA 1
ATOM 2118 C C . ALA A 1 265 ? -6.135 3.795 -1.469 1.00 72.06 265 ALA A C 1
ATOM 2120 O O . ALA A 1 265 ? -7.028 3.306 -2.155 1.00 72.06 265 ALA A O 1
ATOM 2121 N N . VAL A 1 266 ? -6.064 3.574 -0.152 1.00 73.31 266 VAL A N 1
ATOM 2122 C CA . VAL A 1 266 ? -7.046 2.766 0.592 1.00 73.31 266 VAL A CA 1
ATOM 2123 C C . VAL A 1 266 ? -8.407 3.470 0.697 1.00 73.31 266 VAL A C 1
ATOM 2125 O O . VAL A 1 266 ? -9.435 2.800 0.838 1.00 73.31 266 VAL A O 1
ATOM 2128 N N . SER A 1 267 ? -8.441 4.806 0.625 1.00 72.12 267 SER A N 1
ATOM 2129 C CA . SER A 1 267 ? -9.691 5.576 0.628 1.00 72.12 267 SER A CA 1
ATOM 2130 C C . SER A 1 267 ? -10.364 5.648 -0.749 1.00 72.12 267 SER A C 1
ATOM 2132 O O . SER A 1 267 ? -11.550 5.961 -0.812 1.00 72.12 267 SER A O 1
ATOM 2134 N N . GLY A 1 268 ? -9.650 5.305 -1.831 1.00 76.81 268 GLY A N 1
ATOM 2135 C CA . GLY A 1 268 ? -10.179 5.252 -3.200 1.00 76.81 268 GLY A CA 1
ATOM 2136 C C . GLY A 1 268 ? -10.299 6.612 -3.896 1.00 76.81 268 GLY A C 1
ATOM 2137 O O . GLY A 1 268 ? -10.971 6.712 -4.917 1.00 76.81 268 GLY A O 1
ATOM 2138 N N . ARG A 1 269 ? -9.687 7.670 -3.348 1.00 73.75 269 ARG A N 1
ATOM 2139 C CA . ARG A 1 269 ? -9.819 9.045 -3.874 1.00 73.75 269 ARG A CA 1
ATOM 2140 C C . ARG A 1 269 ? -8.839 9.421 -4.965 1.00 73.75 269 ARG A C 1
ATOM 2142 O O . ARG A 1 269 ? -9.146 10.269 -5.797 1.00 73.75 269 ARG A O 1
ATOM 2149 N N . TYR A 1 270 ? -7.656 8.837 -4.920 1.00 73.94 270 TYR A N 1
ATOM 2150 C CA . TYR A 1 270 ? -6.568 9.139 -5.835 1.00 73.94 270 TYR A CA 1
ATOM 2151 C C . TYR A 1 270 ? -6.071 7.851 -6.471 1.00 73.94 270 TYR A C 1
ATOM 2153 O O . TYR A 1 270 ? -6.313 6.775 -5.909 1.00 73.94 270 TYR A O 1
ATOM 2161 N N . PRO A 1 271 ? -5.355 7.952 -7.608 1.00 77.88 271 PRO A N 1
ATOM 2162 C CA . PRO A 1 271 ? -4.732 6.795 -8.208 1.00 77.88 271 PRO A CA 1
ATOM 2163 C C . PRO A 1 271 ? -3.899 6.069 -7.163 1.00 77.88 271 PRO A C 1
ATOM 2165 O O . PRO A 1 271 ? -3.024 6.660 -6.513 1.00 77.88 271 PRO A O 1
ATOM 2168 N N . SER A 1 272 ? -4.201 4.792 -6.969 1.00 84.12 272 SER A N 1
ATOM 2169 C CA . SER A 1 272 ? -3.516 4.004 -5.959 1.00 84.12 272 SER A CA 1
ATOM 2170 C C . SER A 1 272 ? -2.023 3.941 -6.282 1.00 84.12 272 SER A C 1
ATOM 2172 O O . SER A 1 272 ? -1.606 4.071 -7.432 1.00 84.12 272 SER A O 1
ATOM 2174 N N . ILE A 1 273 ? -1.169 3.720 -5.284 1.00 85.31 273 ILE A N 1
ATOM 2175 C CA . ILE A 1 273 ? 0.256 3.452 -5.543 1.00 85.31 273 ILE A CA 1
ATOM 2176 C C . ILE A 1 273 ? 0.463 2.320 -6.565 1.00 85.31 273 ILE A C 1
ATOM 2178 O O . ILE A 1 273 ? 1.412 2.366 -7.339 1.00 85.31 273 ILE A O 1
ATOM 2182 N N . TRP A 1 274 ? -0.453 1.351 -6.610 1.00 89.56 274 TRP A N 1
ATOM 2183 C CA . TRP A 1 274 ? -0.468 0.249 -7.568 1.00 89.56 274 TRP A CA 1
ATOM 2184 C C . TRP A 1 274 ? -0.688 0.755 -8.997 1.00 89.56 274 TRP A C 1
ATOM 2186 O O . TRP A 1 274 ? 0.066 0.413 -9.905 1.00 89.56 274 TRP A O 1
ATOM 2196 N N . GLU A 1 275 ? -1.664 1.642 -9.189 1.00 90.12 275 GLU A N 1
ATOM 2197 C CA . GLU A 1 275 ? -1.915 2.304 -10.473 1.00 90.12 275 GLU A CA 1
ATOM 2198 C C . GLU A 1 275 ? -0.763 3.224 -10.870 1.00 90.12 275 GLU A C 1
ATOM 2200 O O . GLU A 1 275 ? -0.341 3.212 -12.022 1.00 90.12 275 GLU A O 1
ATOM 2205 N N . ARG A 1 276 ? -0.185 3.968 -9.923 1.00 89.69 276 ARG A N 1
ATOM 2206 C CA . ARG A 1 276 ? 0.984 4.816 -10.195 1.00 89.69 276 ARG A CA 1
ATOM 2207 C C . ARG A 1 276 ? 2.200 3.990 -10.595 1.00 89.69 276 ARG A C 1
ATOM 2209 O O . ARG A 1 276 ? 2.877 4.348 -11.552 1.00 89.69 276 ARG A O 1
ATOM 2216 N N . ALA A 1 277 ? 2.448 2.869 -9.919 1.00 92.44 277 ALA A N 1
ATOM 2217 C CA . ALA A 1 277 ? 3.506 1.934 -10.286 1.00 92.44 277 ALA A CA 1
ATOM 2218 C C . ALA A 1 277 ? 3.274 1.348 -11.687 1.00 92.44 277 ALA A C 1
ATOM 2220 O O . ALA A 1 277 ? 4.221 1.230 -12.467 1.00 92.44 277 ALA A O 1
ATOM 2221 N N . LYS A 1 278 ? 2.019 1.026 -12.026 1.00 94.12 278 LYS A N 1
ATOM 2222 C CA . LYS A 1 278 ? 1.625 0.560 -13.359 1.00 94.12 278 LYS A CA 1
ATOM 2223 C C . LYS A 1 278 ? 1.909 1.619 -14.426 1.00 94.12 278 LYS A C 1
ATOM 2225 O O . LYS A 1 278 ? 2.707 1.352 -15.315 1.00 94.12 278 LYS A O 1
ATOM 2230 N N . LEU A 1 279 ? 1.367 2.828 -14.272 1.00 93.12 279 LEU A N 1
ATOM 2231 C CA . LEU A 1 279 ? 1.567 3.947 -15.201 1.00 93.12 279 LEU A CA 1
ATOM 2232 C C . LEU A 1 279 ? 3.050 4.313 -15.358 1.00 93.12 279 LEU A C 1
ATOM 2234 O O . LEU A 1 279 ? 3.532 4.522 -16.469 1.00 93.12 279 LEU A O 1
ATOM 2238 N N . GLN A 1 280 ? 3.799 4.357 -14.251 1.00 93.38 280 GLN A N 1
ATOM 2239 C CA . GLN A 1 280 ? 5.239 4.617 -14.274 1.00 93.38 280 GLN A CA 1
ATOM 2240 C C . GLN A 1 280 ? 5.994 3.539 -15.059 1.00 93.38 280 GLN A C 1
ATOM 2242 O O . GLN A 1 280 ? 6.906 3.856 -15.821 1.00 93.38 280 GLN A O 1
ATOM 2247 N N . THR A 1 281 ? 5.631 2.271 -14.870 1.00 95.19 281 THR A N 1
ATOM 2248 C CA . THR A 1 281 ? 6.279 1.145 -15.552 1.00 95.19 281 THR A CA 1
ATOM 2249 C C . THR A 1 281 ? 5.911 1.101 -17.035 1.00 95.19 281 THR A C 1
ATOM 2251 O O . THR A 1 281 ? 6.800 0.917 -17.856 1.00 95.19 281 THR A O 1
ATOM 2254 N N . GLU A 1 282 ? 4.653 1.354 -17.395 1.00 95.44 282 GLU A N 1
ATOM 2255 C CA . GLU A 1 282 ? 4.200 1.442 -18.792 1.00 95.44 282 GLU A CA 1
ATOM 2256 C C . GLU A 1 282 ? 4.923 2.564 -19.547 1.00 95.44 282 GLU A C 1
ATOM 2258 O O . GLU A 1 282 ? 5.383 2.370 -20.670 1.00 95.44 282 GLU A O 1
ATOM 2263 N N . LEU A 1 283 ? 5.103 3.727 -18.912 1.00 94.50 283 LEU A N 1
ATOM 2264 C CA . LEU A 1 283 ? 5.897 4.814 -19.483 1.00 94.50 283 LEU A CA 1
ATOM 2265 C C . LEU A 1 283 ? 7.364 4.400 -19.693 1.00 94.50 283 LEU A C 1
ATOM 2267 O O . LEU A 1 283 ? 7.963 4.743 -20.712 1.00 94.50 283 LEU A O 1
ATOM 2271 N N . LEU A 1 284 ? 7.954 3.659 -18.750 1.00 94.50 284 LEU A N 1
ATOM 2272 C CA . LEU A 1 284 ? 9.320 3.145 -18.888 1.00 94.50 284 LEU A CA 1
ATOM 2273 C C . LEU A 1 284 ? 9.444 2.130 -20.031 1.00 94.50 284 LEU A C 1
ATOM 2275 O O . LEU A 1 284 ? 10.418 2.193 -20.775 1.00 94.50 284 LEU A O 1
ATOM 2279 N N . GLU A 1 285 ? 8.471 1.232 -20.193 1.00 95.12 285 GLU A N 1
ATOM 2280 C CA . GLU A 1 285 ? 8.408 0.285 -21.314 1.00 95.12 285 GLU A CA 1
ATOM 2281 C C . GLU A 1 285 ? 8.312 1.028 -22.657 1.00 95.12 285 GLU A C 1
ATOM 2283 O O . GLU A 1 285 ? 9.067 0.731 -23.579 1.00 95.12 285 GLU A O 1
ATOM 2288 N N . GLN A 1 286 ? 7.467 2.060 -22.755 1.00 96.00 286 GLN A N 1
ATOM 2289 C CA . GLN A 1 286 ? 7.348 2.883 -23.966 1.00 96.00 286 GLN A CA 1
ATOM 2290 C C . GLN A 1 286 ? 8.658 3.592 -24.324 1.00 96.00 286 GLN A C 1
ATOM 2292 O O . GLN A 1 286 ? 9.071 3.580 -25.483 1.00 96.00 286 GLN A O 1
ATOM 2297 N N . LEU A 1 287 ? 9.324 4.200 -23.338 1.00 94.44 287 LEU A N 1
ATOM 2298 C CA . LEU A 1 287 ? 10.624 4.841 -23.551 1.00 94.44 287 LEU A CA 1
ATOM 2299 C C . LEU A 1 287 ? 11.688 3.820 -23.958 1.00 94.44 287 LEU A C 1
ATOM 2301 O O . LEU A 1 287 ? 12.536 4.118 -24.796 1.00 94.44 287 LEU A O 1
ATOM 2305 N N . TYR A 1 288 ? 11.634 2.617 -23.389 1.00 95.19 288 TYR A N 1
ATOM 2306 C CA . TYR A 1 288 ? 12.540 1.537 -23.744 1.00 95.19 288 TYR A CA 1
ATOM 2307 C C . TYR A 1 288 ? 12.410 1.137 -25.216 1.00 95.19 288 TYR A C 1
ATOM 2309 O O . TYR A 1 288 ? 13.426 1.061 -25.911 1.00 95.19 288 TYR A O 1
ATOM 2317 N N . GLU A 1 289 ? 11.182 0.959 -25.705 1.00 95.19 289 GLU A N 1
ATOM 2318 C CA . GLU A 1 289 ? 10.925 0.672 -27.120 1.00 95.19 289 GLU A CA 1
ATOM 2319 C C . GLU A 1 289 ? 11.331 1.853 -28.018 1.00 95.19 289 GLU A C 1
ATOM 2321 O O . GLU A 1 289 ? 12.031 1.663 -29.013 1.00 95.19 289 GLU A O 1
ATOM 2326 N N . GLN A 1 290 ? 10.993 3.090 -27.629 1.00 96.12 290 GLN A N 1
ATOM 2327 C CA . GLN A 1 290 ? 11.358 4.304 -28.373 1.00 96.12 290 GLN A CA 1
ATOM 2328 C C . GLN A 1 290 ? 12.879 4.441 -28.559 1.00 96.12 290 GLN A C 1
ATOM 2330 O O . GLN A 1 290 ? 13.344 4.854 -29.621 1.00 96.12 290 GLN A O 1
ATOM 2335 N N . CYS A 1 291 ? 13.657 4.087 -27.538 1.00 95.50 291 CYS A N 1
ATOM 2336 C CA . CYS A 1 291 ? 15.113 4.194 -27.545 1.00 95.50 291 CYS A CA 1
ATOM 2337 C C . CYS A 1 291 ? 15.822 2.915 -28.011 1.00 95.50 291 CYS A C 1
ATOM 2339 O O . CYS A 1 291 ? 17.043 2.828 -27.872 1.00 95.50 291 CYS A O 1
ATOM 2341 N N . SER A 1 292 ? 15.094 1.910 -28.520 1.00 94.75 292 SER A N 1
ATOM 2342 C CA . SER A 1 292 ? 15.665 0.612 -28.924 1.00 94.75 292 SER A CA 1
ATOM 2343 C C . SER A 1 292 ? 16.524 -0.037 -27.825 1.00 94.75 292 SER A C 1
ATOM 2345 O O . SER A 1 292 ? 17.564 -0.637 -28.089 1.00 94.75 292 SER A O 1
ATOM 2347 N N . GLY A 1 293 ? 16.121 0.136 -26.563 1.00 91.25 293 GLY A N 1
ATOM 2348 C CA . GLY A 1 293 ? 16.838 -0.368 -25.394 1.00 91.25 293 GLY A CA 1
ATOM 2349 C C . GLY A 1 293 ? 18.121 0.376 -25.004 1.00 91.25 293 GLY A C 1
ATOM 2350 O O . GLY A 1 293 ? 18.832 -0.100 -24.119 1.00 91.25 293 GLY A O 1
ATOM 2351 N N . ASN A 1 294 ? 18.426 1.532 -25.606 1.00 94.38 294 ASN A N 1
ATOM 2352 C CA . ASN A 1 294 ? 19.542 2.380 -25.181 1.00 94.38 294 ASN A CA 1
ATOM 2353 C C . ASN A 1 294 ? 19.210 3.104 -23.861 1.00 94.38 294 ASN A C 1
ATOM 2355 O O . ASN A 1 294 ? 18.470 4.090 -23.844 1.00 94.38 294 ASN A O 1
ATOM 2359 N N . TRP A 1 295 ? 19.778 2.621 -22.754 1.00 90.56 295 TRP A N 1
ATOM 2360 C CA . TRP A 1 295 ? 19.508 3.133 -21.407 1.00 90.56 295 TRP A CA 1
ATOM 2361 C C . TRP A 1 295 ? 19.935 4.580 -21.173 1.00 90.56 295 TRP A C 1
ATOM 2363 O O . TRP A 1 295 ? 19.219 5.296 -20.472 1.00 90.56 295 TRP A O 1
ATOM 2373 N N . ASP A 1 296 ? 21.016 5.039 -21.801 1.00 92.12 296 ASP A N 1
ATOM 2374 C CA . ASP A 1 296 ? 21.457 6.429 -21.672 1.00 92.12 296 ASP A CA 1
ATOM 2375 C C . ASP A 1 296 ? 20.435 7.375 -22.318 1.00 92.12 296 ASP A C 1
ATOM 2377 O O . ASP A 1 296 ? 20.025 8.369 -21.716 1.00 92.12 296 ASP A O 1
ATOM 2381 N N . ALA A 1 297 ? 19.921 7.013 -23.499 1.00 93.81 297 ALA A N 1
ATOM 2382 C CA . ALA A 1 297 ? 18.876 7.779 -24.179 1.00 93.81 297 ALA A CA 1
ATOM 2383 C C . ALA A 1 297 ? 17.553 7.787 -23.389 1.00 93.81 297 ALA A C 1
ATOM 2385 O O . ALA A 1 297 ? 16.911 8.832 -23.255 1.00 93.81 297 ALA A O 1
ATOM 2386 N N . ILE A 1 298 ? 17.156 6.642 -22.818 1.00 92.88 298 ILE A N 1
ATOM 2387 C CA . ILE A 1 298 ? 15.980 6.539 -21.932 1.00 92.88 298 ILE A CA 1
ATOM 2388 C C . ILE A 1 298 ? 16.146 7.464 -20.726 1.00 92.88 298 ILE A C 1
ATOM 2390 O O . ILE A 1 298 ? 15.198 8.148 -20.334 1.00 92.88 298 ILE A O 1
ATOM 2394 N N . GLN A 1 299 ? 17.343 7.499 -20.139 1.00 90.19 299 GLN A N 1
ATOM 2395 C CA . GLN A 1 299 ? 17.632 8.353 -19.001 1.00 90.19 299 GLN A CA 1
ATOM 2396 C C . GLN A 1 299 ? 17.490 9.833 -19.342 1.00 90.19 299 GLN A C 1
ATOM 2398 O O . GLN A 1 299 ? 16.825 10.557 -18.594 1.00 90.19 299 GLN A O 1
ATOM 2403 N N . THR A 1 300 ? 18.057 10.268 -20.464 1.00 92.81 300 THR A N 1
ATOM 2404 C CA . THR A 1 300 ? 17.927 11.647 -20.941 1.00 92.81 300 THR A CA 1
ATOM 2405 C C . THR A 1 300 ? 16.460 12.018 -21.163 1.00 92.81 300 THR A C 1
ATOM 2407 O O . THR A 1 300 ? 15.986 12.994 -20.583 1.00 92.81 300 THR A O 1
ATOM 2410 N N . LEU A 1 301 ? 15.695 11.197 -21.892 1.00 92.88 301 LEU A N 1
ATOM 2411 C CA . LEU A 1 301 ? 14.270 11.459 -22.137 1.00 92.88 301 LEU A CA 1
ATOM 2412 C C . LEU A 1 301 ? 13.442 11.485 -20.848 1.00 92.88 301 LEU A C 1
ATOM 2414 O O . LEU A 1 301 ? 12.551 12.323 -20.698 1.00 92.88 301 LEU A O 1
ATOM 2418 N N . TRP A 1 302 ? 13.732 10.593 -19.898 1.00 90.25 302 TRP A N 1
ATOM 2419 C CA . TRP A 1 302 ? 13.057 10.584 -18.602 1.00 90.25 302 TRP A CA 1
ATOM 2420 C C . TRP A 1 302 ? 13.280 11.898 -17.847 1.00 90.25 302 TRP A C 1
ATOM 2422 O O . TRP A 1 302 ? 12.337 12.468 -17.289 1.00 90.25 302 TRP A O 1
ATOM 2432 N N . GLN A 1 303 ? 14.524 12.382 -17.816 1.00 89.44 303 GLN A N 1
ATOM 2433 C CA . GLN A 1 303 ? 14.880 13.640 -17.160 1.00 89.44 303 GLN A CA 1
ATOM 2434 C C . GLN A 1 303 ? 14.218 14.840 -17.845 1.00 89.44 303 GLN A C 1
ATOM 2436 O O . GLN A 1 303 ? 13.661 15.692 -17.156 1.00 89.44 303 GLN A O 1
ATOM 2441 N N . GLU A 1 304 ? 14.205 14.873 -19.179 1.00 92.12 304 GLU A N 1
ATOM 2442 C CA . GLU A 1 304 ? 13.539 15.925 -19.952 1.00 92.12 304 GLU A CA 1
ATOM 2443 C C . GLU A 1 304 ? 12.027 15.973 -19.723 1.00 92.12 304 GLU A C 1
ATOM 2445 O O . GLU A 1 304 ? 11.459 17.054 -19.592 1.00 92.12 304 GLU A O 1
ATOM 2450 N N . ARG A 1 305 ? 11.347 14.822 -19.663 1.00 90.56 305 ARG A N 1
ATOM 2451 C CA . ARG A 1 305 ? 9.908 14.803 -19.358 1.00 90.56 305 ARG A CA 1
ATOM 2452 C C . ARG A 1 305 ? 9.643 15.231 -17.918 1.00 90.56 305 ARG A C 1
ATOM 2454 O O . ARG A 1 305 ? 8.693 15.965 -17.661 1.00 90.56 305 ARG A O 1
ATOM 2461 N N . SER A 1 306 ? 10.504 14.813 -16.989 1.00 85.19 306 SER A N 1
ATOM 2462 C CA . SER A 1 306 ? 10.377 15.160 -15.568 1.00 85.19 306 SER A CA 1
ATOM 2463 C C . SER A 1 306 ? 10.555 16.656 -15.301 1.00 85.19 306 SER A C 1
ATOM 2465 O O . SER A 1 306 ? 10.018 17.148 -14.314 1.00 85.19 306 SER A O 1
ATOM 2467 N N . SER A 1 307 ? 11.292 17.379 -16.151 1.00 85.00 307 SER A N 1
ATOM 2468 C CA . SER A 1 307 ? 11.497 18.827 -16.016 1.00 85.00 307 SER A CA 1
ATOM 2469 C C . SER A 1 307 ? 10.425 19.680 -16.700 1.00 85.00 307 SER A C 1
ATOM 2471 O O . SER A 1 307 ? 10.291 20.853 -16.365 1.00 85.00 307 SER A O 1
ATOM 2473 N N . LYS A 1 308 ? 9.657 19.115 -17.641 1.00 84.56 308 LYS A N 1
ATOM 2474 C CA . LYS A 1 308 ? 8.668 19.838 -18.463 1.00 84.56 308 LYS A CA 1
ATOM 2475 C C . LYS A 1 308 ? 7.242 19.842 -17.888 1.00 84.56 308 LYS A C 1
ATOM 2477 O O . LYS A 1 308 ? 6.311 20.128 -18.632 1.00 84.56 308 LYS A O 1
ATOM 2482 N N . ASP A 1 309 ? 7.062 19.512 -16.605 1.00 80.25 309 ASP A N 1
ATOM 2483 C CA . ASP A 1 309 ? 5.742 19.342 -15.966 1.00 80.25 309 ASP A CA 1
ATOM 2484 C C . ASP A 1 309 ? 4.786 18.468 -16.807 1.00 80.25 309 ASP A C 1
ATOM 2486 O O . ASP A 1 309 ? 3.601 18.767 -16.958 1.00 80.25 309 ASP A O 1
ATOM 2490 N N . ASP A 1 310 ? 5.300 17.369 -17.379 1.00 84.00 310 ASP A N 1
ATOM 2491 C CA . ASP A 1 310 ? 4.490 16.437 -18.171 1.00 84.00 310 ASP A CA 1
ATOM 2492 C C . ASP A 1 310 ? 3.274 15.983 -17.332 1.00 84.00 310 ASP A C 1
ATOM 2494 O O . ASP A 1 310 ? 3.452 15.492 -16.206 1.00 84.00 310 ASP A O 1
ATOM 2498 N N . PRO A 1 311 ? 2.031 16.140 -17.826 1.00 81.56 311 PRO A N 1
ATOM 2499 C CA . PRO A 1 311 ? 0.827 15.789 -17.074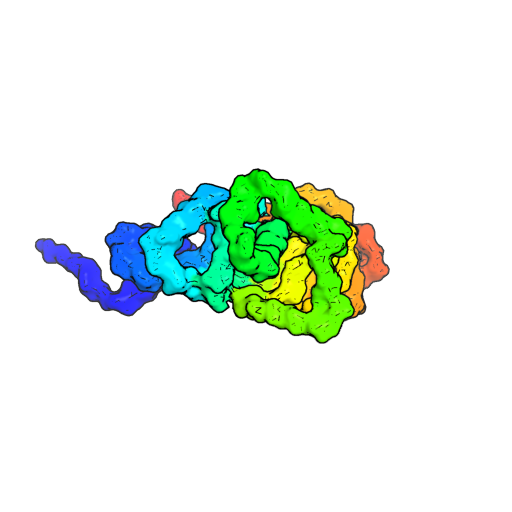 1.00 81.56 311 PRO A CA 1
ATOM 2500 C C . PRO A 1 311 ? 0.809 14.310 -16.664 1.00 81.56 311 PRO A C 1
ATOM 2502 O O . PRO A 1 311 ? 0.315 13.969 -15.588 1.00 81.56 311 PRO A O 1
ATOM 2505 N N . THR A 1 312 ? 1.425 13.437 -17.463 1.00 82.25 312 THR A N 1
ATOM 2506 C CA . THR A 1 312 ? 1.580 12.007 -17.167 1.00 82.25 312 THR A CA 1
ATOM 2507 C C . THR A 1 312 ? 2.465 11.802 -15.941 1.00 82.25 312 THR A C 1
ATOM 2509 O O . THR A 1 312 ? 2.119 11.060 -15.021 1.00 82.25 312 THR A O 1
ATOM 2512 N N . LEU A 1 313 ? 3.594 12.512 -15.878 1.00 81.44 313 LEU A N 1
ATOM 2513 C CA . LEU A 1 313 ? 4.503 12.461 -14.731 1.00 81.44 313 LEU A CA 1
ATOM 2514 C C . LEU A 1 313 ? 3.935 13.194 -13.513 1.00 81.44 313 LEU A C 1
ATOM 2516 O O . LEU A 1 313 ? 4.224 12.819 -12.375 1.00 81.44 313 LEU A O 1
ATOM 2520 N N . SER A 1 314 ? 3.078 14.190 -13.722 1.00 81.31 314 SER A N 1
ATOM 2521 C CA . SER A 1 314 ? 2.330 14.852 -12.652 1.00 81.31 314 SER A CA 1
ATOM 2522 C C . SER A 1 314 ? 1.328 13.898 -11.994 1.00 81.31 314 SER A C 1
ATOM 2524 O O . SER A 1 314 ? 1.246 13.854 -10.765 1.00 81.31 314 SER A O 1
ATOM 2526 N N . ALA A 1 315 ? 0.634 13.074 -12.788 1.00 79.12 315 ALA A N 1
ATOM 2527 C CA . ALA A 1 315 ? -0.242 12.015 -12.287 1.00 79.12 315 ALA A CA 1
ATOM 2528 C C . ALA A 1 315 ? 0.545 10.920 -11.541 1.00 79.12 315 ALA A C 1
ATOM 2530 O O . ALA A 1 315 ? 0.150 10.508 -10.451 1.00 79.12 315 ALA A O 1
ATOM 2531 N N . ILE A 1 316 ? 1.700 10.502 -12.074 1.00 82.75 316 ILE A N 1
ATOM 2532 C CA . ILE A 1 316 ? 2.585 9.510 -11.435 1.00 82.75 316 ILE A CA 1
ATOM 2533 C C . ILE A 1 316 ? 3.167 10.040 -10.114 1.00 82.75 316 ILE A C 1
ATOM 2535 O O . ILE A 1 316 ? 3.217 9.325 -9.113 1.00 82.75 316 ILE A O 1
ATOM 2539 N N . SER A 1 317 ? 3.601 11.300 -10.081 1.00 75.44 317 SER A N 1
ATOM 2540 C CA . SER A 1 317 ? 4.238 11.897 -8.900 1.00 75.44 317 SER A CA 1
ATOM 2541 C C . SER A 1 317 ? 3.250 12.302 -7.804 1.00 75.44 317 SER A C 1
ATOM 2543 O O . SER A 1 317 ? 3.672 12.575 -6.680 1.00 75.44 317 SER A O 1
ATOM 2545 N N . GLY A 1 318 ? 1.950 12.374 -8.108 1.00 69.69 318 GLY A N 1
ATOM 2546 C CA . GLY A 1 318 ? 0.921 12.851 -7.180 1.00 69.69 318 GLY A CA 1
ATOM 2547 C C . GLY A 1 318 ? 1.037 14.342 -6.825 1.00 69.69 318 GLY A C 1
ATOM 2548 O O . GLY A 1 318 ? 0.276 14.832 -5.992 1.00 69.69 318 GLY A O 1
ATOM 2549 N N . ARG A 1 319 ? 1.961 15.095 -7.445 1.00 68.94 319 ARG A N 1
ATOM 2550 C CA . ARG A 1 319 ? 2.247 16.500 -7.090 1.00 68.94 319 ARG A CA 1
ATOM 2551 C C . ARG A 1 319 ? 1.134 17.486 -7.469 1.00 68.94 319 ARG A C 1
ATOM 2553 O O . ARG A 1 319 ? 1.123 18.593 -6.940 1.00 68.94 319 ARG A O 1
ATOM 2560 N N . GLY A 1 320 ? 0.201 17.099 -8.340 1.00 60.53 320 GLY A N 1
ATOM 2561 C CA . GLY A 1 320 ? -0.891 17.964 -8.812 1.00 60.53 320 GLY A CA 1
ATOM 2562 C C . GLY A 1 320 ? -2.252 17.748 -8.145 1.00 60.53 320 GLY A C 1
ATOM 2563 O O . GLY A 1 320 ? -3.182 18.494 -8.433 1.00 60.53 320 GLY A O 1
ATOM 2564 N N . LEU A 1 321 ? -2.394 16.730 -7.291 1.00 52.91 321 LEU A N 1
ATOM 2565 C CA . LEU A 1 321 ? -3.711 16.246 -6.858 1.00 52.91 321 LEU A CA 1
ATOM 2566 C C . LEU A 1 321 ? -4.153 16.742 -5.480 1.00 52.91 321 LEU A C 1
ATOM 2568 O O . LEU A 1 321 ? -5.331 16.636 -5.159 1.00 52.91 321 LEU A O 1
ATOM 2572 N N . THR A 1 322 ? -3.263 17.341 -4.686 1.00 52.53 322 THR A N 1
ATOM 2573 C CA . THR A 1 322 ? -3.706 18.032 -3.473 1.00 52.53 322 THR A CA 1
ATOM 2574 C C . THR A 1 322 ? -4.331 19.364 -3.879 1.00 52.53 322 THR A C 1
ATOM 2576 O O . THR A 1 322 ? -3.611 20.234 -4.386 1.00 52.53 322 THR A O 1
ATOM 2579 N N . PRO A 1 323 ? -5.647 19.585 -3.667 1.00 48.19 323 PRO A N 1
ATOM 2580 C CA . PRO A 1 323 ? -6.187 20.926 -3.775 1.00 48.19 323 PRO A CA 1
ATOM 2581 C C . PRO A 1 323 ? -5.354 21.790 -2.837 1.00 48.19 323 PRO A C 1
ATOM 2583 O O . PRO A 1 323 ? -5.248 21.503 -1.642 1.00 48.19 323 PRO A O 1
ATOM 2586 N N . ARG A 1 324 ? -4.706 22.825 -3.384 1.00 45.88 324 ARG A N 1
ATOM 2587 C CA . ARG A 1 324 ? -4.104 23.877 -2.571 1.00 45.88 324 ARG A CA 1
ATOM 2588 C C . ARG A 1 324 ? -5.259 24.540 -1.829 1.00 45.88 324 ARG A C 1
ATOM 2590 O O . ARG A 1 324 ? -5.798 25.539 -2.297 1.00 45.88 324 ARG A O 1
ATOM 2597 N N . LEU A 1 325 ? -5.657 23.970 -0.693 1.00 41.97 325 LEU A N 1
ATOM 2598 C CA . LEU A 1 325 ? -6.397 24.675 0.333 1.00 41.97 325 LEU A CA 1
ATOM 2599 C C . LEU A 1 325 ? -5.471 25.822 0.717 1.00 41.97 325 LEU A C 1
ATOM 2601 O O . LEU A 1 325 ? -4.528 25.648 1.490 1.00 41.97 325 LEU A O 1
ATOM 2605 N N . ARG A 1 326 ? -5.665 26.973 0.062 1.00 34.97 326 ARG A N 1
ATOM 2606 C CA . ARG A 1 326 ? -5.089 28.231 0.510 1.00 34.97 326 ARG A CA 1
ATOM 2607 C C . ARG A 1 326 ? -5.547 28.336 1.955 1.00 34.97 326 ARG A C 1
ATOM 2609 O O . ARG A 1 326 ? -6.745 28.457 2.199 1.00 34.97 326 ARG A O 1
ATOM 2616 N N . ARG A 1 327 ? -4.616 28.167 2.898 1.00 31.64 327 ARG A N 1
ATOM 2617 C CA . ARG A 1 327 ? -4.884 28.536 4.285 1.00 31.64 327 ARG A CA 1
ATOM 2618 C C . ARG A 1 327 ? -5.377 29.990 4.227 1.00 31.64 327 ARG A C 1
ATOM 2620 O O . ARG A 1 327 ? -4.689 30.777 3.571 1.00 31.64 327 ARG A O 1
ATOM 2627 N N . PRO A 1 328 ? -6.576 30.293 4.751 1.00 40.03 328 PRO A N 1
ATOM 2628 C CA . PRO A 1 328 ? -7.053 31.666 4.819 1.00 40.03 328 PRO A CA 1
ATOM 2629 C C . PRO A 1 328 ? -6.088 32.542 5.617 1.00 40.03 328 PRO A C 1
ATOM 2631 O O . PRO A 1 328 ? -5.404 31.997 6.519 1.00 40.03 328 PRO A O 1
#

Radius of gyration: 22.82 Å; chains: 1; bounding box: 59×68×58 Å